Protein AF-A0A7H2Q4W7-F1 (afdb_monomer_lite)

Organism: NCBI:txid1530123

Foldseek 3Di:
DVVLVVVLVCVVVPDPDDPLVNVVSVLVSVVVVVVVVVVVDCPVVVVLVVVLVVLVVVLVVLVVVVVVVPDDPVRNVVSVLVSQQSVLCSVLVDDDSDNLLSVLLVQFPDSVLLSLLCVLQVVQWDQDSVVSAIDGPDDDDQVQLVVLLVVLVVLLVVLLVVLVVLVCCCCPPPVVPDDPVCVVVSCVVSVVVSVVSNVVSVVSSSNSNNRVSSVVSRVGDGNPCPDDPDPPPVPPDDDDDDDDDDDDDDDDDDDPVPPDPPPPDPDDDDDDD

pLDDT: mean 73.51, std 24.67, range [22.62, 97.94]

Secondary structure (DSSP, 8-state):
-HHHHHHHHHHHHH----HHHHHHHHHHHHHHHHHHHHHHSTHHHHHHHHHHHHHHHHHHHHHHHHHT--S-HHHHHHHHHHHHHHHHHHHHT-----HHHHHHHHTBTTHHHHHHHHHHHTTTEEEETTTTEEEESS---HHHHHHHHHHHHHHHHHHHHHHHHHHHHHHHH-GGG--TTTHHHHHHHHHHHHHHHHHHHHHHHHHHTHHHHHHHHHH--B--TTS----------------------------GGGS--------------

Structure (mmCIF, N/CA/C/O backbone):
data_AF-A0A7H2Q4W7-F1
#
_entry.id   AF-A0A7H2Q4W7-F1
#
loop_
_atom_site.group_PDB
_atom_site.id
_atom_site.type_symbol
_atom_site.label_atom_id
_atom_site.label_alt_id
_atom_site.label_comp_id
_atom_site.label_asym_id
_atom_site.label_entity_id
_atom_site.label_seq_id
_atom_site.pdbx_PDB_ins_code
_atom_site.Cartn_x
_atom_site.Cartn_y
_atom_site.Cartn_z
_atom_site.occupancy
_atom_site.B_iso_or_equiv
_atom_site.auth_seq_id
_atom_site.auth_comp_id
_atom_site.auth_asym_id
_atom_site.auth_atom_id
_atom_site.pdbx_PDB_model_num
ATOM 1 N N . MET A 1 1 ? 24.421 -10.408 -3.321 1.00 44.44 1 MET A N 1
ATOM 2 C CA . MET A 1 1 ? 25.197 -9.289 -3.902 1.00 44.44 1 MET A CA 1
ATOM 3 C C . MET A 1 1 ? 26.344 -9.821 -4.753 1.00 44.44 1 MET A C 1
ATOM 5 O O . MET A 1 1 ? 26.413 -9.445 -5.911 1.00 44.44 1 MET A O 1
ATOM 9 N N . GLN A 1 2 ? 27.155 -10.764 -4.252 1.00 44.34 2 GLN A N 1
ATOM 10 C CA . GLN A 1 2 ? 28.177 -11.450 -5.064 1.00 44.34 2 GLN A CA 1
ATOM 11 C C . GLN A 1 2 ? 27.601 -12.240 -6.252 1.00 44.34 2 GLN A C 1
ATOM 13 O O . GLN A 1 2 ? 28.059 -12.058 -7.370 1.00 44.34 2 GLN A O 1
ATOM 18 N N . GLN A 1 3 ? 26.543 -13.032 -6.049 1.00 42.56 3 GLN A N 1
ATOM 19 C CA . GLN A 1 3 ? 25.960 -13.847 -7.131 1.00 42.56 3 GLN A CA 1
ATOM 20 C C . GLN A 1 3 ? 25.372 -13.018 -8.288 1.00 42.56 3 GLN A C 1
ATOM 22 O O . GLN A 1 3 ? 25.496 -13.391 -9.447 1.00 42.56 3 GLN A O 1
ATOM 27 N N . SER A 1 4 ? 24.768 -11.862 -7.994 1.00 40.94 4 SER A N 1
ATOM 28 C CA . SER A 1 4 ? 24.214 -10.966 -9.019 1.00 40.94 4 SER A CA 1
ATOM 29 C C . SER A 1 4 ? 25.296 -10.248 -9.829 1.00 40.94 4 SER A C 1
ATOM 31 O O . SER A 1 4 ? 25.089 -9.986 -11.005 1.00 40.94 4 SER A O 1
ATOM 33 N N . LEU A 1 5 ? 26.445 -9.947 -9.213 1.00 50.19 5 LEU A N 1
ATOM 34 C CA . LEU A 1 5 ? 27.604 -9.370 -9.902 1.00 50.19 5 LEU A CA 1
ATOM 35 C C . LEU A 1 5 ? 28.271 -10.401 -10.819 1.00 50.19 5 LEU A C 1
ATOM 37 O O . LEU A 1 5 ? 28.542 -10.088 -11.971 1.00 50.19 5 LEU A O 1
ATOM 41 N N . GLN A 1 6 ? 28.420 -11.644 -10.350 1.00 54.66 6 GLN A N 1
ATOM 42 C CA . GLN A 1 6 ? 28.996 -12.739 -11.138 1.00 54.66 6 GLN A CA 1
ATOM 43 C C . GLN A 1 6 ? 28.188 -13.044 -12.404 1.00 54.66 6 GLN A C 1
ATOM 45 O O . GLN A 1 6 ? 28.770 -13.283 -13.453 1.00 54.66 6 GLN A O 1
ATOM 50 N N . ILE A 1 7 ? 26.853 -12.988 -12.342 1.00 53.88 7 ILE A N 1
ATOM 51 C CA . ILE A 1 7 ? 25.995 -13.200 -13.520 1.00 53.88 7 ILE A CA 1
ATOM 52 C C . ILE A 1 7 ? 26.189 -12.085 -14.558 1.00 53.88 7 ILE A C 1
ATOM 54 O O . ILE A 1 7 ? 26.242 -12.366 -15.751 1.00 53.88 7 ILE A O 1
ATOM 58 N N . VAL A 1 8 ? 26.335 -10.829 -14.124 1.00 53.38 8 VAL A N 1
ATOM 59 C CA . VAL A 1 8 ? 26.584 -9.691 -15.028 1.00 53.38 8 VAL A CA 1
ATOM 60 C C . VAL A 1 8 ? 27.953 -9.815 -15.693 1.00 53.38 8 VAL A C 1
ATOM 62 O O . VAL A 1 8 ? 28.066 -9.642 -16.902 1.00 53.38 8 VAL A O 1
ATOM 65 N N . GLU A 1 9 ? 28.973 -10.179 -14.921 1.00 58.38 9 GLU A N 1
ATOM 66 C CA . GLU A 1 9 ? 30.342 -10.378 -15.401 1.00 58.38 9 GLU A CA 1
ATOM 67 C C . GLU A 1 9 ? 30.426 -11.521 -16.427 1.00 58.38 9 GLU A C 1
ATOM 69 O O . GLU A 1 9 ? 31.088 -11.402 -17.457 1.00 58.38 9 GLU A O 1
ATOM 74 N N . LEU A 1 10 ? 29.678 -12.604 -16.196 1.00 58.31 10 LEU A N 1
ATOM 75 C CA . LEU A 1 10 ? 29.621 -13.764 -17.084 1.00 58.31 10 LEU A CA 1
ATOM 76 C C . LEU A 1 10 ? 28.881 -13.458 -18.395 1.00 58.31 10 LEU A C 1
ATOM 78 O O . LEU A 1 10 ? 29.270 -13.965 -19.444 1.00 58.31 10 LEU A O 1
ATOM 82 N N . ILE A 1 11 ? 27.857 -12.597 -18.372 1.00 56.81 11 ILE A N 1
ATOM 83 C CA . ILE A 1 11 ? 27.151 -12.160 -19.589 1.00 56.81 11 ILE A CA 1
ATOM 84 C C . ILE A 1 11 ? 28.018 -11.200 -20.415 1.00 56.81 11 ILE A C 1
ATOM 86 O O . ILE A 1 11 ? 28.082 -11.348 -21.631 1.00 56.81 11 ILE A O 1
ATOM 90 N N . ILE A 1 12 ? 28.731 -10.270 -19.771 1.00 56.97 12 ILE A N 1
ATOM 91 C CA . ILE A 1 12 ? 29.639 -9.330 -20.453 1.00 56.97 12 ILE A CA 1
ATOM 92 C C . ILE A 1 12 ? 30.790 -10.081 -21.136 1.00 56.97 12 ILE A C 1
ATOM 94 O O . ILE A 1 12 ? 31.096 -9.808 -22.294 1.00 56.97 12 ILE A O 1
ATOM 98 N N . ASN A 1 13 ? 31.386 -11.063 -20.454 1.00 62.75 13 ASN A N 1
ATOM 99 C CA . ASN A 1 13 ? 32.559 -11.780 -20.959 1.00 62.75 13 ASN A CA 1
ATOM 100 C C . ASN A 1 13 ? 32.235 -12.891 -21.975 1.00 62.75 13 ASN A C 1
ATOM 102 O O . ASN A 1 13 ? 33.136 -13.334 -22.682 1.00 62.75 13 ASN A O 1
ATOM 106 N N . SER A 1 14 ? 30.985 -13.365 -22.056 1.00 55.81 14 SER A N 1
ATOM 107 C CA . SER A 1 14 ? 30.606 -14.491 -22.932 1.00 55.81 14 SER A CA 1
ATOM 108 C C . SER A 1 14 ? 29.971 -14.088 -24.262 1.00 55.81 14 SER A C 1
ATOM 110 O O . SER A 1 14 ? 29.727 -14.952 -25.105 1.00 55.81 14 SER A O 1
ATOM 112 N N . SER A 1 15 ? 29.690 -12.802 -24.486 1.00 51.12 15 SER A N 1
ATOM 113 C CA . SER A 1 15 ? 28.872 -12.384 -25.622 1.00 51.12 15 SER A CA 1
ATOM 114 C C . SER A 1 15 ? 29.640 -11.594 -26.687 1.00 51.12 15 SER A C 1
ATOM 116 O O . SER A 1 15 ? 30.092 -10.484 -26.429 1.00 51.12 15 SER A O 1
ATOM 118 N N . ASN A 1 16 ? 29.653 -12.097 -27.930 1.00 58.50 16 ASN A N 1
ATOM 119 C CA . ASN A 1 16 ? 29.890 -11.307 -29.157 1.00 58.50 16 ASN A CA 1
ATOM 120 C C . ASN A 1 16 ? 28.682 -10.396 -29.474 1.00 58.50 16 ASN A C 1
ATOM 122 O O . ASN A 1 16 ? 28.258 -10.259 -30.623 1.00 58.50 16 ASN A O 1
ATOM 126 N N . LEU A 1 17 ? 28.042 -9.844 -28.443 1.00 56.75 17 LEU A N 1
ATOM 127 C CA . LEU A 1 17 ? 26.894 -8.969 -28.606 1.00 56.75 17 LEU A CA 1
ATOM 128 C C . LEU A 1 17 ? 27.401 -7.591 -29.047 1.00 56.75 17 LEU A C 1
ATOM 130 O O . LEU A 1 17 ? 28.344 -7.074 -28.447 1.00 56.75 17 LEU A O 1
ATOM 134 N N . PRO A 1 18 ? 26.779 -6.968 -30.064 1.00 61.53 18 PRO A N 1
ATOM 135 C CA . PRO A 1 18 ? 27.076 -5.586 -30.408 1.00 61.53 18 PRO A CA 1
ATOM 136 C C . PRO A 1 18 ? 26.990 -4.713 -29.153 1.00 61.53 18 PRO A C 1
ATOM 138 O O . PRO A 1 18 ? 26.083 -4.898 -28.343 1.00 61.53 18 PRO A O 1
ATOM 141 N N . GLU A 1 19 ? 27.892 -3.746 -29.010 1.00 56.41 19 GLU A N 1
ATOM 142 C CA . GLU A 1 19 ? 28.063 -2.897 -27.816 1.00 56.41 19 GLU A CA 1
ATOM 143 C C . GLU A 1 19 ? 26.735 -2.316 -27.280 1.00 56.41 19 GLU A C 1
ATOM 145 O O . GLU A 1 19 ? 26.496 -2.246 -26.073 1.00 56.41 19 GLU A O 1
ATOM 150 N N . LYS A 1 20 ? 25.794 -2.028 -28.190 1.00 48.38 20 LYS A N 1
ATOM 151 C CA . LYS A 1 20 ? 24.429 -1.563 -27.892 1.00 48.38 20 LYS A CA 1
ATOM 152 C C . LYS A 1 20 ? 23.608 -2.539 -27.032 1.00 48.38 20 LYS A C 1
ATOM 154 O O . LYS A 1 20 ? 22.806 -2.099 -26.214 1.00 48.38 20 LYS A O 1
ATOM 159 N N . PHE A 1 21 ? 23.801 -3.848 -27.181 1.00 53.19 21 PHE A N 1
ATOM 160 C CA . PHE A 1 21 ? 23.108 -4.871 -26.392 1.00 53.19 21 PHE A CA 1
ATOM 161 C C . PHE A 1 21 ? 23.731 -5.064 -25.007 1.00 53.19 21 PHE A C 1
ATOM 163 O O . PHE A 1 21 ? 22.994 -5.308 -24.053 1.00 53.19 21 PHE A O 1
ATOM 170 N N . ILE A 1 22 ? 25.046 -4.871 -24.861 1.00 58.38 22 ILE A N 1
ATOM 171 C CA . ILE A 1 22 ? 25.728 -4.906 -23.556 1.00 58.38 22 ILE A CA 1
ATOM 172 C C . ILE A 1 22 ? 25.175 -3.796 -22.650 1.00 58.38 22 ILE A C 1
ATOM 174 O O . ILE A 1 22 ? 24.833 -4.050 -21.495 1.00 58.38 22 ILE A O 1
ATOM 178 N N . ILE A 1 23 ? 24.973 -2.594 -23.200 1.00 56.00 23 ILE A N 1
ATOM 179 C CA . ILE A 1 23 ? 24.371 -1.457 -22.483 1.00 56.00 23 ILE A CA 1
ATOM 180 C C . ILE A 1 23 ? 22.953 -1.795 -21.991 1.00 56.00 23 ILE A C 1
ATOM 182 O O . ILE A 1 23 ? 22.606 -1.487 -20.850 1.00 56.00 23 ILE A O 1
ATOM 186 N N . ILE A 1 24 ? 22.143 -2.474 -22.812 1.00 54.56 24 ILE A N 1
ATOM 187 C CA . ILE A 1 24 ? 20.781 -2.894 -22.442 1.00 54.56 24 ILE A CA 1
ATOM 188 C C . ILE A 1 24 ? 20.813 -3.912 -21.294 1.00 54.56 24 ILE A C 1
ATOM 190 O O . ILE A 1 24 ? 20.062 -3.768 -20.328 1.00 54.56 24 ILE A O 1
ATOM 194 N N . VAL A 1 25 ? 21.695 -4.915 -21.352 1.00 63.78 25 VAL A N 1
ATOM 195 C CA . VAL A 1 25 ? 21.820 -5.918 -20.281 1.00 63.78 25 VAL A CA 1
ATOM 196 C C . VAL A 1 25 ? 22.285 -5.282 -18.970 1.00 63.78 25 VAL A C 1
ATOM 198 O O . VAL A 1 25 ? 21.716 -5.569 -17.915 1.00 63.78 25 VAL A O 1
ATOM 201 N N . VAL A 1 26 ? 23.269 -4.380 -19.019 1.00 65.69 26 VAL A N 1
ATOM 202 C CA . VAL A 1 26 ? 23.756 -3.652 -17.836 1.00 65.69 26 VAL A CA 1
ATOM 203 C C . VAL A 1 26 ? 22.655 -2.768 -17.247 1.00 65.69 26 VAL A C 1
ATOM 205 O O . VAL A 1 26 ? 22.471 -2.758 -16.029 1.00 65.69 26 VAL A O 1
ATOM 208 N N . ALA A 1 27 ? 21.862 -2.094 -18.085 1.00 58.06 27 ALA A N 1
ATOM 209 C CA . ALA A 1 27 ? 20.713 -1.316 -17.634 1.00 58.06 27 ALA A CA 1
ATOM 210 C C . ALA A 1 27 ? 19.666 -2.202 -16.935 1.00 58.06 27 ALA A C 1
ATOM 212 O O . ALA A 1 27 ? 19.213 -1.860 -15.840 1.00 58.06 27 ALA A O 1
ATOM 213 N N . ILE A 1 28 ? 19.329 -3.371 -17.494 1.00 62.53 28 ILE A N 1
ATOM 214 C CA . ILE A 1 28 ? 18.407 -4.338 -16.870 1.00 62.53 28 ILE A CA 1
ATOM 215 C C . ILE A 1 28 ? 18.960 -4.826 -15.522 1.00 62.53 28 ILE A C 1
ATOM 217 O O . ILE A 1 28 ? 18.237 -4.841 -14.524 1.00 62.53 28 ILE A O 1
ATOM 221 N N . ALA A 1 29 ? 20.246 -5.167 -15.446 1.00 66.06 29 ALA A N 1
ATOM 222 C CA . ALA A 1 29 ? 20.876 -5.613 -14.207 1.00 66.06 29 ALA A CA 1
ATOM 223 C C . ALA A 1 29 ? 20.885 -4.517 -13.127 1.00 66.06 29 ALA A C 1
ATOM 225 O O . ALA A 1 29 ? 20.508 -4.768 -11.979 1.00 66.06 29 ALA A O 1
ATOM 226 N N . PHE A 1 30 ? 21.233 -3.281 -13.493 1.00 66.75 30 PHE A N 1
ATOM 227 C CA . PHE A 1 30 ? 21.201 -2.130 -12.589 1.00 66.75 30 PHE A CA 1
ATOM 228 C C . PHE A 1 30 ? 19.778 -1.828 -12.094 1.00 66.75 30 PHE A C 1
ATOM 230 O O . PHE A 1 30 ? 19.573 -1.485 -10.926 1.00 66.75 30 PHE A O 1
ATOM 237 N N . SER A 1 31 ? 18.774 -2.039 -12.946 1.00 56.78 31 SER A N 1
ATOM 238 C CA . SER A 1 31 ? 17.351 -1.920 -12.603 1.00 56.78 31 SER A CA 1
ATOM 239 C C . SER A 1 31 ? 16.939 -2.925 -11.532 1.00 56.78 31 SER A C 1
ATOM 241 O O . SER A 1 31 ? 16.322 -2.564 -10.532 1.00 56.78 31 SER A O 1
ATOM 243 N N . LEU A 1 32 ? 17.333 -4.190 -11.690 1.00 62.72 32 LEU A N 1
ATOM 244 C CA . LEU A 1 32 ? 17.051 -5.238 -10.708 1.00 62.72 32 LEU A CA 1
ATOM 245 C C . LEU A 1 32 ? 17.745 -4.961 -9.365 1.00 62.72 32 LEU A C 1
ATOM 247 O O . LEU A 1 32 ? 17.152 -5.176 -8.304 1.00 62.72 32 LEU A O 1
ATOM 251 N N . ILE A 1 33 ? 18.969 -4.426 -9.396 1.00 65.88 33 ILE A N 1
ATOM 252 C CA . ILE A 1 33 ? 19.732 -4.057 -8.195 1.00 65.88 33 ILE A CA 1
ATOM 253 C C . ILE A 1 33 ? 19.078 -2.879 -7.468 1.00 65.88 33 ILE A C 1
ATOM 255 O O . ILE A 1 33 ? 18.852 -2.963 -6.261 1.00 65.88 33 ILE A O 1
ATOM 259 N N . THR A 1 34 ? 18.728 -1.806 -8.178 1.00 57.28 34 THR A N 1
ATOM 260 C CA . THR A 1 34 ? 18.070 -0.627 -7.590 1.00 57.28 34 THR A CA 1
ATOM 261 C C . THR A 1 34 ? 16.678 -0.957 -7.053 1.00 57.28 34 THR A C 1
ATOM 263 O O . THR A 1 34 ? 16.362 -0.566 -5.932 1.00 57.28 34 THR A O 1
ATOM 266 N N . LEU A 1 35 ? 15.882 -1.771 -7.756 1.00 57.22 35 LEU A N 1
ATOM 267 C CA . LEU A 1 35 ? 14.613 -2.312 -7.246 1.00 57.22 35 LEU A CA 1
ATOM 268 C C . LEU A 1 35 ? 14.810 -3.139 -5.970 1.00 57.22 35 LEU A C 1
ATOM 270 O O . LEU A 1 35 ? 14.047 -2.990 -5.013 1.00 57.22 35 LEU A O 1
ATOM 274 N N . SER A 1 36 ? 15.839 -3.992 -5.919 1.00 61.94 36 SER A N 1
ATOM 275 C CA . SER A 1 36 ? 16.176 -4.735 -4.702 1.00 61.94 36 SER A CA 1
ATOM 276 C C . SER A 1 36 ? 16.657 -3.817 -3.578 1.00 61.94 36 SER A C 1
ATOM 278 O O . SER A 1 36 ? 16.407 -4.131 -2.417 1.00 61.94 36 SER A O 1
ATOM 280 N N . TYR A 1 37 ? 17.354 -2.727 -3.893 1.00 56.28 37 TYR A N 1
ATOM 281 C CA . TYR A 1 37 ? 17.864 -1.774 -2.914 1.00 56.28 37 TYR A CA 1
ATOM 282 C C . TYR A 1 37 ? 16.737 -0.922 -2.334 1.00 56.28 37 TYR A C 1
ATOM 284 O O . TYR A 1 37 ? 16.638 -0.827 -1.121 1.00 56.28 37 TYR A O 1
ATOM 292 N N . ILE A 1 38 ? 15.817 -0.416 -3.160 1.00 56.56 38 ILE A N 1
ATOM 293 C CA . ILE A 1 38 ? 14.615 0.312 -2.716 1.00 56.56 38 ILE A CA 1
ATOM 294 C C . ILE A 1 38 ? 13.708 -0.587 -1.866 1.00 56.56 38 ILE A C 1
ATOM 296 O O . ILE A 1 38 ? 13.127 -0.125 -0.892 1.00 56.56 38 ILE A O 1
ATOM 300 N N . LYS A 1 39 ? 13.600 -1.884 -2.190 1.00 54.12 39 LYS A N 1
ATOM 301 C CA . LYS A 1 39 ? 12.873 -2.849 -1.346 1.00 54.12 39 LYS A CA 1
ATOM 302 C C . LYS A 1 39 ? 13.541 -3.095 0.013 1.00 54.12 39 LYS A C 1
ATOM 304 O O . LYS A 1 39 ? 12.846 -3.488 0.943 1.00 54.12 39 LYS A O 1
ATOM 309 N N . LYS A 1 40 ? 14.863 -2.920 0.115 1.00 53.44 40 LYS A N 1
ATOM 310 C CA . LYS A 1 40 ? 15.653 -3.153 1.339 1.00 53.44 40 LYS A CA 1
ATOM 311 C C . LYS A 1 40 ? 15.840 -1.899 2.185 1.00 53.44 40 LYS A C 1
ATOM 313 O O . LYS A 1 40 ? 15.900 -1.995 3.402 1.00 53.44 40 LYS A O 1
ATOM 318 N N . GLN A 1 41 ? 15.980 -0.749 1.541 1.00 49.62 41 GLN A N 1
ATOM 319 C CA . GLN A 1 41 ? 16.146 0.532 2.193 1.00 49.62 41 GLN A CA 1
ATOM 320 C C . GLN A 1 41 ? 14.785 1.030 2.645 1.00 49.62 41 GLN A C 1
ATOM 322 O O . GLN A 1 41 ? 13.876 1.303 1.864 1.00 49.62 41 GLN A O 1
ATOM 327 N N . GLU A 1 42 ? 14.712 1.199 3.946 1.00 49.31 42 GLU A N 1
ATOM 328 C CA . GLU A 1 42 ? 13.691 1.844 4.744 1.00 49.31 42 GLU A CA 1
ATOM 329 C C . GLU A 1 42 ? 13.371 3.308 4.351 1.00 49.31 42 GLU A C 1
ATOM 331 O O . GLU A 1 42 ? 12.791 4.055 5.123 1.00 49.31 42 GLU A O 1
ATOM 336 N N . PHE A 1 43 ? 13.654 3.752 3.124 1.00 45.41 43 PHE A N 1
ATOM 337 C CA . PHE A 1 43 ? 13.444 5.135 2.675 1.00 45.41 43 PHE A CA 1
ATOM 338 C C . PHE A 1 43 ? 11.994 5.627 2.872 1.00 45.41 43 PHE A C 1
ATOM 340 O O . PHE A 1 43 ? 11.740 6.801 3.130 1.00 45.41 43 PHE A O 1
ATOM 347 N N . PHE A 1 44 ? 11.016 4.717 2.799 1.00 50.53 44 PHE A N 1
ATOM 348 C CA . PHE A 1 44 ? 9.611 5.019 3.088 1.00 50.53 44 PHE A CA 1
ATOM 349 C C . PHE A 1 44 ? 9.223 4.853 4.567 1.00 50.53 44 PHE A C 1
ATOM 351 O O . PHE A 1 44 ? 8.156 5.334 4.963 1.00 50.53 44 PHE A O 1
ATOM 358 N N . THR A 1 45 ? 10.034 4.186 5.398 1.00 53.72 45 THR A N 1
ATOM 359 C CA . THR A 1 45 ? 9.777 4.111 6.845 1.00 53.72 45 THR A CA 1
ATOM 360 C C . THR A 1 45 ? 9.983 5.474 7.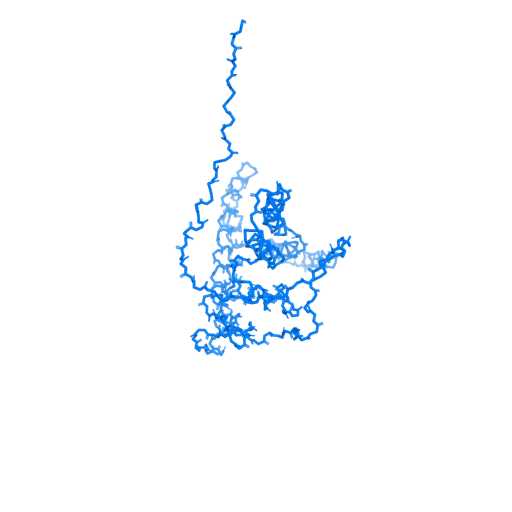492 1.00 53.72 45 THR A C 1
ATOM 362 O O . THR A 1 45 ? 9.179 5.823 8.353 1.00 53.72 45 THR A O 1
ATOM 365 N N . ASP A 1 46 ? 10.912 6.295 6.995 1.00 55.94 46 ASP A N 1
ATOM 366 C CA . ASP A 1 46 ? 11.134 7.670 7.463 1.00 55.94 46 ASP A CA 1
ATOM 367 C C . ASP A 1 46 ? 9.921 8.584 7.244 1.00 55.94 46 ASP A C 1
ATOM 369 O O . ASP A 1 46 ? 9.499 9.312 8.143 1.00 55.94 46 ASP A O 1
ATOM 373 N N . ALA A 1 47 ? 9.261 8.502 6.087 1.00 59.38 47 ALA A N 1
ATOM 374 C CA . ALA A 1 47 ? 8.029 9.260 5.857 1.00 59.38 47 ALA A CA 1
ATOM 375 C C . ALA A 1 47 ? 6.900 8.828 6.815 1.00 59.38 47 ALA A C 1
ATOM 377 O O . ALA A 1 47 ? 6.115 9.650 7.296 1.00 59.38 47 ALA A O 1
ATOM 378 N N . LEU A 1 48 ? 6.826 7.533 7.133 1.00 65.62 48 LEU A N 1
ATOM 379 C CA . LEU A 1 48 ? 5.847 7.009 8.082 1.00 65.62 48 LEU A CA 1
ATOM 380 C C . LEU A 1 48 ? 6.230 7.292 9.545 1.00 65.62 48 LEU A C 1
ATOM 382 O O . LEU A 1 48 ? 5.337 7.426 10.381 1.00 65.62 48 LEU A O 1
ATOM 386 N N . SER A 1 49 ? 7.521 7.407 9.862 1.00 72.94 49 SER A N 1
ATOM 387 C CA . SER A 1 49 ? 8.012 7.753 11.198 1.00 72.94 49 SER A CA 1
ATOM 388 C C . SER A 1 49 ? 7.662 9.202 11.542 1.00 72.94 49 SER A C 1
ATOM 390 O O . SER A 1 49 ? 7.259 9.490 12.672 1.00 72.94 49 SER A O 1
ATOM 392 N N . LEU A 1 50 ? 7.679 10.103 10.551 1.00 79.62 50 LEU A N 1
ATOM 393 C CA . LEU A 1 50 ? 7.196 11.478 10.691 1.00 79.62 50 LEU A CA 1
ATOM 394 C C . LEU A 1 50 ? 5.706 11.541 11.046 1.00 79.62 50 LEU A C 1
ATOM 396 O O . LEU A 1 50 ? 5.327 12.317 11.926 1.00 79.62 50 LEU A O 1
ATOM 400 N N . TYR A 1 51 ? 4.867 10.707 10.421 1.00 80.94 51 TYR A N 1
ATOM 401 C CA . TYR A 1 51 ? 3.445 10.612 10.767 1.00 80.94 51 TYR A CA 1
ATOM 402 C C . TYR A 1 51 ? 3.250 10.167 12.223 1.00 80.94 51 TYR A C 1
ATOM 404 O O . TYR A 1 51 ? 2.564 10.842 12.992 1.00 80.94 51 TYR A O 1
ATOM 412 N N . THR A 1 52 ? 3.914 9.086 12.639 1.00 83.94 52 THR A N 1
ATOM 413 C CA . THR A 1 52 ? 3.852 8.597 14.025 1.00 83.94 52 THR A CA 1
ATOM 414 C C . THR A 1 52 ? 4.340 9.661 15.012 1.00 83.94 52 THR A C 1
ATOM 416 O O . THR A 1 52 ? 3.680 9.929 16.015 1.00 83.94 52 THR A O 1
ATOM 419 N N . LYS A 1 53 ? 5.441 10.358 14.704 1.00 88.12 53 LYS A N 1
ATOM 420 C CA . LYS A 1 53 ? 5.970 11.463 15.519 1.00 88.12 53 LYS A CA 1
ATOM 421 C C . LYS A 1 53 ? 4.978 12.621 15.638 1.00 88.12 53 LYS A C 1
ATOM 423 O O . LYS A 1 53 ? 4.823 13.188 16.719 1.00 88.12 53 LYS A O 1
ATOM 428 N N . TYR A 1 54 ? 4.299 12.975 14.549 1.00 88.88 54 TYR A N 1
ATOM 429 C CA . TYR A 1 54 ? 3.261 14.004 14.544 1.00 88.88 54 TYR A CA 1
ATOM 430 C C . TYR A 1 54 ? 2.077 13.630 15.447 1.00 88.88 54 TYR A C 1
ATOM 432 O O . TYR A 1 54 ? 1.654 14.449 16.267 1.00 88.88 54 TYR A O 1
ATOM 440 N N . ILE A 1 55 ? 1.580 12.395 15.358 1.00 89.19 55 ILE A N 1
ATOM 441 C CA . ILE A 1 55 ? 0.480 11.921 16.206 1.00 89.19 55 ILE A CA 1
ATOM 442 C C . ILE A 1 55 ? 0.907 11.842 17.678 1.00 89.19 55 ILE A C 1
ATOM 444 O O . ILE A 1 55 ? 0.193 12.344 18.545 1.00 89.19 55 ILE A O 1
ATOM 448 N N . ASN A 1 56 ? 2.108 11.339 17.973 1.00 91.62 56 ASN A N 1
ATOM 449 C CA . ASN A 1 56 ? 2.630 11.269 19.342 1.00 91.62 56 ASN A CA 1
ATOM 450 C C . ASN A 1 56 ? 2.762 12.652 19.991 1.00 91.62 56 ASN A C 1
ATOM 452 O O . ASN A 1 56 ? 2.463 12.816 21.173 1.00 91.62 56 ASN A O 1
ATOM 456 N N . ARG A 1 57 ? 3.126 13.687 19.222 1.00 93.31 57 ARG A N 1
ATOM 457 C CA . ARG A 1 57 ? 3.095 15.074 19.713 1.00 93.31 57 ARG A CA 1
ATOM 458 C C . ARG A 1 57 ? 1.686 15.508 20.116 1.00 93.31 57 ARG A C 1
ATOM 460 O O . ARG A 1 57 ? 1.542 16.162 21.145 1.00 93.31 57 ARG A O 1
ATOM 467 N N . LYS A 1 58 ? 0.650 15.148 19.347 1.00 93.44 58 LYS A N 1
ATOM 468 C CA . LYS A 1 58 ? -0.748 15.432 19.720 1.00 93.44 58 LYS A CA 1
ATOM 469 C C . LYS A 1 58 ? -1.151 14.697 20.993 1.00 93.44 58 LYS A C 1
ATOM 471 O O . LYS A 1 58 ? -1.715 15.325 21.882 1.00 93.44 58 LYS A O 1
ATOM 476 N N . ILE A 1 59 ? -0.821 13.410 21.104 1.00 93.94 59 ILE A N 1
ATOM 477 C CA . ILE A 1 59 ? -1.094 12.608 22.306 1.00 93.94 59 ILE A CA 1
ATOM 478 C C . ILE A 1 59 ? -0.454 13.260 23.534 1.00 93.94 59 ILE A C 1
ATOM 480 O O . ILE A 1 59 ? -1.133 13.481 24.533 1.00 93.94 59 ILE A O 1
ATOM 484 N N . ASN A 1 60 ? 0.823 13.639 23.444 1.00 94.88 60 ASN A N 1
ATOM 485 C CA . ASN A 1 60 ? 1.541 14.257 24.558 1.00 94.88 60 ASN A CA 1
ATOM 486 C C . ASN A 1 60 ? 0.942 15.608 24.967 1.00 94.88 60 ASN A C 1
ATOM 488 O O . ASN A 1 60 ? 0.824 15.869 26.159 1.00 94.88 60 ASN A O 1
ATOM 492 N N . ARG A 1 61 ? 0.491 16.428 24.006 1.00 93.75 61 ARG A N 1
ATOM 493 C CA . ARG A 1 61 ? -0.230 17.682 24.298 1.00 93.75 61 ARG A CA 1
ATOM 494 C C . ARG A 1 61 ? -1.533 17.436 25.058 1.00 93.75 61 ARG A C 1
ATOM 496 O O . ARG A 1 61 ? -1.830 18.152 26.010 1.00 93.75 61 ARG A O 1
ATOM 503 N N . ILE A 1 62 ? -2.300 16.419 24.662 1.00 93.44 62 ILE A N 1
ATOM 504 C CA . ILE A 1 62 ? -3.544 16.065 25.358 1.00 93.44 62 ILE A CA 1
ATOM 505 C C . ILE A 1 62 ? -3.230 15.562 26.771 1.00 93.44 62 ILE A C 1
ATOM 507 O O . ILE A 1 62 ? -3.854 16.017 27.725 1.00 93.44 62 ILE A O 1
ATOM 511 N N . LYS A 1 63 ? -2.224 14.692 26.930 1.00 94.06 63 LYS A N 1
ATOM 512 C CA . LYS A 1 63 ? -1.783 14.203 28.246 1.00 94.06 63 LYS A CA 1
ATOM 513 C C . LYS A 1 63 ? -1.352 15.344 29.170 1.00 94.06 63 LYS A C 1
ATOM 515 O O . LYS A 1 63 ? -1.783 15.371 30.317 1.00 94.06 63 LYS A O 1
ATOM 520 N N . SER A 1 64 ? -0.574 16.311 28.676 1.00 92.38 64 SER A N 1
ATOM 521 C CA . SER A 1 64 ? -0.187 17.483 29.472 1.00 92.38 64 SER A CA 1
ATOM 522 C C . SER A 1 64 ? -1.381 18.358 29.852 1.00 92.38 64 SER A C 1
ATOM 524 O O . SER A 1 64 ? -1.409 18.905 30.947 1.00 92.38 64 SER A O 1
ATOM 526 N N . TYR A 1 65 ? -2.383 18.469 28.974 1.00 90.06 65 TYR A N 1
ATOM 527 C CA . TYR A 1 65 ? -3.592 19.241 29.258 1.00 90.06 65 TYR A CA 1
ATOM 528 C C . TYR A 1 65 ? -4.470 18.566 30.322 1.00 90.06 65 TYR A C 1
ATOM 530 O O . TYR A 1 65 ? -4.966 19.245 31.214 1.00 90.06 65 TYR A O 1
ATOM 538 N N . ILE A 1 66 ? -4.588 17.232 30.289 1.00 90.38 66 ILE A N 1
ATOM 539 C CA . ILE A 1 66 ? -5.233 16.448 31.356 1.00 90.38 66 ILE A CA 1
ATOM 540 C C . ILE A 1 66 ? -4.483 16.626 32.683 1.00 90.38 66 ILE A C 1
ATOM 542 O O . ILE A 1 66 ? -5.104 16.894 33.708 1.00 90.38 66 ILE A O 1
ATOM 546 N N . ALA A 1 67 ? -3.150 16.524 32.661 1.00 91.25 67 ALA A N 1
ATOM 547 C CA . ALA A 1 67 ? -2.312 16.640 33.855 1.00 91.25 67 ALA A CA 1
ATOM 548 C C . ALA A 1 67 ? -2.374 18.027 34.522 1.00 91.25 67 ALA A C 1
ATOM 550 O O . ALA A 1 67 ? -2.104 18.137 35.713 1.00 91.25 67 ALA A O 1
ATOM 551 N N . ALA A 1 68 ? -2.761 19.075 33.786 1.00 90.81 68 ALA A N 1
ATOM 552 C CA . ALA A 1 68 ? -2.942 20.419 34.334 1.00 90.81 68 ALA A CA 1
ATOM 553 C C . ALA A 1 68 ? -4.142 20.543 35.298 1.00 90.81 68 ALA A C 1
ATOM 555 O O . ALA A 1 68 ? -4.283 21.573 35.947 1.00 90.81 68 ALA A O 1
ATOM 556 N N . GLY A 1 69 ? -5.017 19.532 35.390 1.00 85.00 69 GLY A N 1
ATOM 557 C CA . GLY A 1 69 ? -6.041 19.421 36.439 1.00 85.00 69 GLY A CA 1
ATOM 558 C C . GLY A 1 69 ? -7.264 20.340 36.310 1.00 85.00 69 GLY A C 1
ATOM 559 O O . GLY A 1 69 ? -8.213 20.192 37.069 1.00 85.00 69 GLY A O 1
ATOM 560 N N . ASN A 1 70 ? -7.303 21.242 35.326 1.00 87.12 70 ASN A N 1
ATOM 561 C CA . ASN A 1 70 ? -8.383 22.228 35.147 1.00 87.12 70 ASN A CA 1
ATOM 562 C C . ASN A 1 70 ? -9.610 21.687 34.380 1.00 87.12 70 ASN A C 1
ATOM 564 O O . ASN A 1 70 ? -10.282 22.437 33.671 1.00 87.12 70 ASN A O 1
ATOM 568 N N . LEU A 1 71 ? -9.870 20.380 34.445 1.00 89.25 71 LEU A N 1
ATOM 569 C CA . LEU A 1 71 ? -10.853 19.692 33.605 1.00 89.25 71 LEU A CA 1
ATOM 570 C C . LEU A 1 71 ? -11.848 18.904 34.454 1.00 89.25 71 LEU A C 1
ATOM 572 O O . LEU A 1 71 ? -11.479 18.233 35.412 1.00 89.25 71 LEU A O 1
ATOM 576 N N . SER A 1 72 ? -13.114 18.935 34.049 1.00 90.81 72 SER A N 1
ATOM 577 C CA . SER A 1 72 ? -14.147 18.052 34.598 1.00 90.81 72 SER A CA 1
ATOM 578 C C . SER A 1 72 ? -13.879 16.583 34.247 1.00 90.81 72 SER A C 1
ATOM 580 O O . SER A 1 72 ? -13.260 16.274 33.224 1.00 90.81 72 SER A O 1
ATOM 582 N N . ALA A 1 73 ? -14.421 15.661 35.048 1.00 90.50 73 ALA A N 1
ATOM 583 C CA . ALA A 1 73 ? -14.322 14.220 34.796 1.00 90.50 73 ALA A CA 1
ATOM 584 C C . ALA A 1 73 ? -14.824 13.827 33.391 1.00 90.50 73 ALA A C 1
ATOM 586 O O . ALA A 1 73 ? -14.226 12.994 32.710 1.00 90.50 73 ALA A O 1
ATOM 587 N N . GLU A 1 74 ? -15.884 14.481 32.912 1.00 91.25 74 GLU A N 1
ATOM 588 C CA . GLU A 1 74 ? -16.443 14.250 31.580 1.00 91.25 74 GLU A CA 1
ATOM 589 C C . GLU A 1 74 ? -15.481 14.685 30.458 1.00 91.25 74 GLU A C 1
ATOM 591 O O . GLU A 1 74 ? -15.299 13.978 29.464 1.00 91.25 74 GLU A O 1
ATOM 596 N N . GLN A 1 75 ? -14.809 15.829 30.626 1.00 90.75 75 GLN A N 1
ATOM 597 C CA . GLN A 1 75 ? -13.786 16.293 29.686 1.00 90.75 75 GLN A CA 1
ATOM 598 C C . GLN A 1 75 ? -12.576 15.357 29.669 1.00 90.75 75 GLN A C 1
ATOM 600 O O . GLN A 1 75 ? -12.087 15.024 28.589 1.00 90.75 75 GLN A O 1
ATOM 605 N N . VAL A 1 76 ? -12.123 14.891 30.836 1.00 91.06 76 VAL A N 1
ATOM 606 C CA . VAL A 1 76 ? -11.029 13.916 30.937 1.00 91.06 76 VAL A CA 1
ATOM 607 C C . VAL A 1 76 ? -11.389 12.630 30.194 1.00 91.06 76 VAL A C 1
ATOM 609 O O . VAL A 1 76 ? -10.602 12.177 29.363 1.00 91.06 76 VAL A O 1
ATOM 612 N N . LYS A 1 77 ? -12.601 12.097 30.393 1.00 93.44 77 LYS A N 1
ATOM 613 C CA . LYS A 1 77 ? -13.085 10.892 29.702 1.00 93.44 77 LYS A CA 1
ATOM 614 C C . LYS A 1 77 ? -13.078 11.056 28.178 1.00 93.44 77 LYS A C 1
ATOM 616 O O . LYS A 1 77 ? -12.586 10.183 27.463 1.00 93.44 77 LYS A O 1
ATOM 621 N N . ARG A 1 78 ? -13.551 12.196 27.659 1.00 91.56 78 ARG A N 1
ATOM 622 C CA . ARG A 1 78 ? -13.494 12.500 26.214 1.00 91.56 78 ARG A CA 1
ATOM 623 C C . ARG A 1 78 ? -12.064 12.562 25.680 1.00 91.56 78 ARG A C 1
ATOM 625 O O . ARG A 1 78 ? -11.782 12.048 24.597 1.00 91.56 78 ARG A O 1
ATOM 632 N N . LEU A 1 79 ? -11.153 13.193 26.417 1.00 93.69 79 LEU A N 1
ATOM 633 C CA . LEU A 1 79 ? -9.754 13.317 26.006 1.00 93.69 79 LEU A CA 1
ATOM 634 C C . LEU A 1 79 ? -9.014 11.975 26.063 1.00 93.69 79 LEU A C 1
ATOM 636 O O . LEU A 1 79 ? -8.207 11.697 25.177 1.00 93.69 79 LEU A O 1
ATOM 640 N N . GLN A 1 80 ? -9.320 11.120 27.040 1.00 93.50 80 GLN A N 1
ATOM 641 C CA . GLN A 1 80 ? -8.811 9.748 27.107 1.00 93.50 80 GLN A CA 1
ATOM 642 C C . GLN A 1 80 ? -9.275 8.919 25.906 1.00 93.50 80 GLN A C 1
ATOM 644 O O . GLN A 1 80 ? -8.444 8.309 25.235 1.00 93.50 80 GLN A O 1
ATOM 649 N N . HIS A 1 81 ? -10.562 8.988 25.557 1.00 93.56 81 HIS A N 1
ATOM 650 C CA . HIS A 1 81 ? -11.088 8.354 24.346 1.00 93.56 81 HIS A CA 1
ATOM 651 C C . HIS A 1 81 ? -10.359 8.843 23.078 1.00 93.56 81 HIS A C 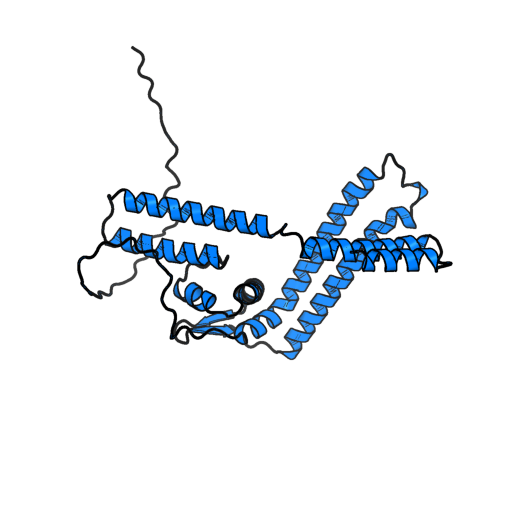1
ATOM 653 O O . HIS A 1 81 ? -9.970 8.054 22.216 1.00 93.56 81 HIS A O 1
ATOM 659 N N . ARG A 1 82 ? -10.071 10.149 22.981 1.00 93.69 82 ARG A N 1
ATOM 660 C CA . ARG A 1 82 ? -9.285 10.706 21.869 1.00 93.69 82 ARG A CA 1
ATOM 661 C C . ARG A 1 82 ? -7.841 10.196 21.844 1.00 93.69 82 ARG A C 1
ATOM 663 O O . ARG A 1 82 ? -7.315 9.957 20.758 1.00 93.69 82 ARG A O 1
ATOM 670 N N . ILE A 1 83 ? -7.193 10.050 23.001 1.00 94.62 83 ILE A N 1
ATOM 671 C CA . ILE A 1 83 ? -5.847 9.464 23.101 1.00 94.62 83 ILE A CA 1
ATOM 672 C C . ILE A 1 83 ? -5.857 8.024 22.584 1.00 94.62 83 ILE A C 1
ATOM 674 O O . ILE A 1 83 ? -4.947 7.652 21.844 1.00 94.62 83 ILE A O 1
ATOM 678 N N . GLU A 1 84 ? -6.872 7.236 22.931 1.00 95.25 84 GLU A N 1
ATOM 679 C CA . GLU A 1 84 ? -7.004 5.845 22.489 1.00 95.25 84 GLU A CA 1
ATOM 680 C C . GLU A 1 84 ? -7.085 5.751 20.958 1.00 95.25 84 GLU A C 1
ATOM 682 O O . GLU A 1 84 ? -6.288 5.045 20.336 1.00 95.25 84 GLU A O 1
ATOM 687 N N . ILE A 1 85 ? -7.948 6.566 20.337 1.00 95.25 85 ILE A N 1
ATOM 688 C CA . ILE A 1 85 ? -8.040 6.686 18.873 1.00 95.25 85 ILE A CA 1
ATOM 689 C C . ILE A 1 85 ? -6.680 7.057 18.277 1.00 95.25 85 ILE A C 1
ATOM 691 O O . ILE A 1 85 ? -6.193 6.368 17.385 1.00 95.25 85 ILE A O 1
ATOM 695 N N . LEU A 1 86 ? -6.037 8.125 18.762 1.00 93.88 86 LEU A N 1
ATOM 696 C CA . LEU A 1 86 ? -4.755 8.592 18.219 1.00 93.88 86 LEU A CA 1
ATOM 697 C C . LEU A 1 86 ? -3.649 7.538 18.356 1.00 93.88 86 LEU A C 1
ATOM 699 O O . LEU A 1 86 ? -2.809 7.408 17.468 1.00 93.88 86 LEU A O 1
ATOM 703 N N . THR A 1 87 ? -3.655 6.772 19.445 1.00 93.69 87 THR A N 1
ATOM 704 C CA . THR A 1 87 ? -2.688 5.695 19.681 1.00 93.69 87 THR A CA 1
ATOM 705 C C . THR A 1 87 ? -2.840 4.604 18.624 1.00 93.69 87 THR A C 1
ATOM 707 O O . THR A 1 87 ? -1.861 4.227 17.978 1.00 93.69 87 THR A O 1
ATOM 710 N N . LEU A 1 88 ? -4.074 4.162 18.368 1.00 93.50 88 LEU A N 1
ATOM 711 C CA . LEU A 1 88 ? -4.355 3.182 17.321 1.00 93.50 88 LEU A CA 1
ATOM 712 C C . LEU A 1 88 ? -4.107 3.744 15.915 1.00 93.50 88 LEU A C 1
ATOM 714 O O . LEU A 1 88 ? -3.554 3.040 15.076 1.00 93.50 88 LEU A O 1
ATOM 718 N N . GLN A 1 89 ? -4.414 5.016 15.647 1.00 93.31 89 GLN A N 1
ATOM 719 C CA . GLN A 1 89 ? -4.056 5.664 14.379 1.00 93.31 89 GLN A CA 1
ATOM 720 C C . GLN A 1 89 ? -2.539 5.646 14.141 1.00 93.31 89 GLN A C 1
ATOM 722 O O . GLN A 1 89 ? -2.096 5.354 13.030 1.00 93.31 89 GLN A O 1
ATOM 727 N N . ALA A 1 90 ? -1.734 5.927 15.170 1.00 89.56 90 ALA A N 1
ATOM 728 C CA . ALA A 1 90 ? -0.275 5.922 15.083 1.00 89.56 90 ALA A CA 1
ATOM 729 C C . ALA A 1 90 ? 0.294 4.515 14.852 1.00 89.56 90 ALA A C 1
ATOM 731 O O . ALA A 1 90 ? 1.179 4.351 14.007 1.00 89.56 90 ALA A O 1
ATOM 732 N N . LEU A 1 91 ? -0.232 3.518 15.572 1.00 89.69 91 LEU A N 1
ATOM 733 C CA . LEU A 1 91 ? 0.144 2.107 15.457 1.00 89.69 91 LEU A CA 1
ATOM 734 C C . LEU A 1 91 ? -0.210 1.558 14.070 1.00 89.69 91 LEU A C 1
ATOM 736 O O . LEU A 1 91 ? 0.634 1.025 13.348 1.00 89.69 91 LEU A O 1
ATOM 740 N N . LEU A 1 92 ? -1.470 1.736 13.679 1.00 90.31 92 LEU A N 1
ATOM 741 C CA . LEU A 1 92 ? -2.017 1.199 12.444 1.00 90.31 92 LEU A CA 1
ATOM 742 C C . LEU A 1 92 ? -1.616 2.034 11.233 1.00 90.31 92 LEU A C 1
ATOM 744 O O . LEU A 1 92 ? -1.647 1.517 10.125 1.00 90.31 92 LEU A O 1
ATOM 748 N N . LYS A 1 93 ? -1.193 3.291 11.399 1.00 89.50 93 LYS A N 1
ATOM 749 C CA . LYS A 1 93 ? -0.951 4.248 10.304 1.00 89.50 93 LYS A CA 1
ATOM 750 C C . LYS A 1 93 ? -2.201 4.438 9.433 1.00 89.50 93 LYS A C 1
ATOM 752 O O . LYS A 1 93 ? -2.122 4.471 8.204 1.00 89.50 93 LYS A O 1
ATOM 757 N N . LEU A 1 94 ? -3.360 4.530 10.085 1.00 90.19 94 LEU A N 1
ATOM 758 C CA . LEU A 1 94 ? -4.668 4.763 9.474 1.00 90.19 94 L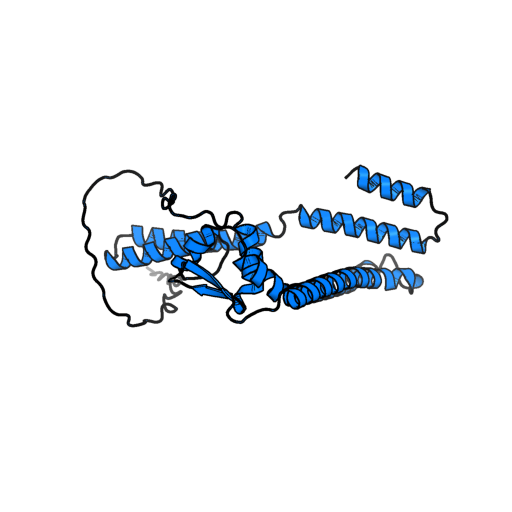EU A CA 1
ATOM 759 C C . LEU A 1 94 ? -5.267 6.051 10.033 1.00 90.19 94 LEU A C 1
ATOM 761 O O . LEU A 1 94 ? -5.311 6.240 11.241 1.00 90.19 94 LEU A O 1
ATOM 765 N N . ASN A 1 95 ? -5.774 6.915 9.158 1.00 88.94 95 ASN A N 1
ATOM 766 C CA . ASN A 1 95 ? -6.483 8.128 9.559 1.00 88.94 95 ASN A CA 1
ATOM 767 C C . ASN A 1 95 ? -7.996 7.857 9.630 1.00 88.94 95 ASN A C 1
ATOM 769 O O . ASN A 1 95 ? -8.741 8.292 8.755 1.00 88.94 95 ASN A O 1
ATOM 773 N N . ASN A 1 96 ? -8.433 7.073 10.620 1.00 89.69 96 ASN A N 1
ATOM 774 C CA . ASN A 1 96 ? -9.850 6.820 10.911 1.00 89.69 96 ASN A CA 1
ATOM 775 C C . ASN A 1 96 ? -10.148 7.222 12.364 1.00 89.69 96 ASN A C 1
ATOM 777 O O . ASN A 1 96 ? -9.324 6.970 13.234 1.00 89.69 96 ASN A O 1
ATOM 781 N N . ASN A 1 97 ? -11.272 7.889 12.626 1.00 91.25 97 ASN A N 1
ATOM 782 C CA . ASN A 1 97 ? -11.657 8.318 13.974 1.00 91.25 97 ASN A CA 1
ATOM 783 C C . ASN A 1 97 ? -12.564 7.311 14.698 1.00 91.25 97 ASN A C 1
ATOM 785 O O . ASN A 1 97 ? -12.786 7.477 15.892 1.00 91.25 97 ASN A O 1
ATOM 789 N N . ASP A 1 98 ? -13.080 6.303 14.001 1.00 92.94 98 ASP A N 1
ATOM 790 C CA . ASP A 1 98 ? -13.896 5.248 14.591 1.00 92.94 98 ASP A CA 1
ATOM 791 C C . ASP A 1 98 ? -13.013 4.287 15.402 1.00 92.94 98 ASP A C 1
ATOM 793 O O . ASP A 1 98 ? -12.165 3.569 14.859 1.00 92.94 98 ASP A O 1
ATOM 797 N N . LEU A 1 99 ? -13.199 4.308 16.723 1.00 91.81 99 LEU A N 1
ATOM 798 C CA . LEU A 1 99 ? -12.446 3.482 17.657 1.00 91.81 99 LEU A CA 1
ATOM 799 C C . LEU A 1 99 ? -12.726 1.988 17.463 1.00 91.81 99 LEU A C 1
ATOM 801 O O . LEU A 1 99 ? -11.799 1.182 17.550 1.00 91.81 99 LEU A O 1
ATOM 805 N N . ASP A 1 100 ? -13.973 1.622 17.185 1.00 92.44 100 ASP A N 1
ATOM 806 C CA . ASP A 1 100 ? -14.385 0.232 17.032 1.00 92.44 100 ASP A CA 1
ATOM 807 C C . ASP A 1 100 ? -13.790 -0.363 15.764 1.00 92.44 100 ASP A C 1
ATOM 809 O O . ASP A 1 100 ? -13.245 -1.469 15.800 1.00 92.44 100 ASP A O 1
ATOM 813 N N . PHE A 1 101 ? -13.799 0.401 14.671 1.00 94.81 101 PHE A N 1
ATOM 814 C CA . PHE A 1 101 ? -13.086 0.030 13.457 1.00 94.81 101 PHE A CA 1
ATOM 815 C C . PHE A 1 101 ? -11.590 -0.156 13.716 1.00 94.81 101 PHE A C 1
ATOM 817 O O . PHE A 1 101 ? -11.014 -1.155 13.290 1.00 94.81 101 PHE A O 1
ATOM 824 N N . LEU A 1 102 ? -10.935 0.786 14.402 1.00 94.69 102 LEU A N 1
ATOM 825 C CA . LEU A 1 102 ? -9.496 0.701 14.662 1.00 94.69 102 LEU A CA 1
ATOM 826 C C . LEU A 1 102 ? -9.147 -0.517 15.528 1.00 94.69 102 LEU A C 1
ATOM 828 O O . LEU A 1 102 ? -8.194 -1.231 15.215 1.00 94.69 102 LEU A O 1
ATOM 832 N N . LYS A 1 103 ? -9.929 -0.792 16.577 1.00 93.31 103 LYS A N 1
ATOM 833 C CA . LYS A 1 103 ? -9.781 -1.995 17.411 1.00 93.31 103 LYS A CA 1
ATOM 834 C C . LYS A 1 103 ? -9.976 -3.262 16.591 1.00 93.31 103 LYS A C 1
ATOM 836 O O . LYS A 1 103 ? -9.130 -4.152 16.629 1.00 93.31 103 LYS A O 1
ATOM 841 N N . PHE A 1 104 ? -11.043 -3.311 15.795 1.00 93.75 104 PHE A N 1
ATOM 842 C CA . PHE A 1 104 ? -11.304 -4.414 14.879 1.00 93.75 104 PHE A CA 1
ATOM 843 C C . PHE A 1 104 ? -10.111 -4.647 13.936 1.00 93.75 104 PHE A C 1
ATOM 845 O O . PHE A 1 104 ? -9.640 -5.780 13.795 1.00 93.75 104 PHE A O 1
ATOM 852 N N . PHE A 1 105 ? -9.591 -3.576 13.332 1.00 94.38 105 PHE A N 1
ATOM 853 C CA . PHE A 1 105 ? -8.505 -3.618 12.357 1.00 94.38 105 PHE A CA 1
ATOM 854 C C . PHE A 1 105 ? -7.173 -4.053 12.978 1.00 94.38 105 PHE A C 1
ATOM 856 O O . PHE A 1 105 ? -6.376 -4.733 12.336 1.00 94.38 105 PHE A O 1
ATOM 863 N N . ASN A 1 106 ? -6.932 -3.706 14.241 1.00 93.44 106 ASN A N 1
ATOM 864 C CA . ASN A 1 106 ? -5.756 -4.168 14.972 1.00 93.44 106 ASN A CA 1
ATOM 865 C C . ASN A 1 106 ? -5.750 -5.691 15.205 1.00 93.44 106 ASN A C 1
ATOM 867 O O . ASN A 1 106 ? -4.697 -6.257 15.466 1.00 93.44 106 ASN A O 1
ATOM 871 N N . GLY A 1 107 ? -6.902 -6.359 15.078 1.00 91.69 107 GLY A N 1
ATOM 872 C CA . GLY A 1 107 ? -7.031 -7.810 15.233 1.00 91.69 107 GLY A CA 1
ATOM 873 C C . GLY A 1 107 ? -6.615 -8.644 14.013 1.00 91.69 107 GLY A C 1
ATOM 874 O O . GLY A 1 107 ? -6.765 -9.860 14.048 1.00 91.69 107 GLY A O 1
ATOM 875 N N . TYR A 1 108 ? -6.138 -8.049 12.914 1.00 92.19 108 TYR A N 1
ATOM 876 C CA . TYR A 1 108 ? -5.604 -8.834 11.791 1.00 92.19 108 TYR A CA 1
ATOM 877 C C . TYR A 1 108 ? -4.262 -9.480 12.153 1.00 92.19 108 TYR A C 1
ATOM 879 O O . TYR A 1 108 ? -3.376 -8.805 12.666 1.00 92.19 108 TYR A O 1
ATOM 887 N N . GLU A 1 109 ? -4.071 -10.754 11.793 1.00 89.44 109 GLU A N 1
ATOM 888 C CA . GLU A 1 109 ? -2.807 -11.476 12.026 1.00 89.44 109 GLU A CA 1
ATOM 889 C C . GLU A 1 109 ? -1.616 -10.751 11.378 1.00 89.44 109 GLU A C 1
ATOM 891 O O . GLU A 1 109 ? -0.560 -10.572 11.981 1.00 89.44 109 GLU A O 1
ATOM 896 N N . ASN A 1 110 ? -1.820 -10.243 10.159 1.00 90.12 110 ASN A N 1
ATOM 897 C CA . ASN A 1 110 ? -0.862 -9.393 9.466 1.00 90.12 110 ASN A CA 1
ATOM 898 C C . ASN A 1 110 ? -1.455 -8.002 9.211 1.00 90.12 110 ASN A C 1
ATOM 900 O O . ASN A 1 110 ? -1.927 -7.685 8.115 1.00 90.12 110 ASN A O 1
ATOM 904 N N . VAL A 1 111 ? -1.393 -7.146 10.233 1.00 90.06 111 VAL A N 1
ATOM 905 C CA . VAL A 1 111 ? -1.894 -5.760 1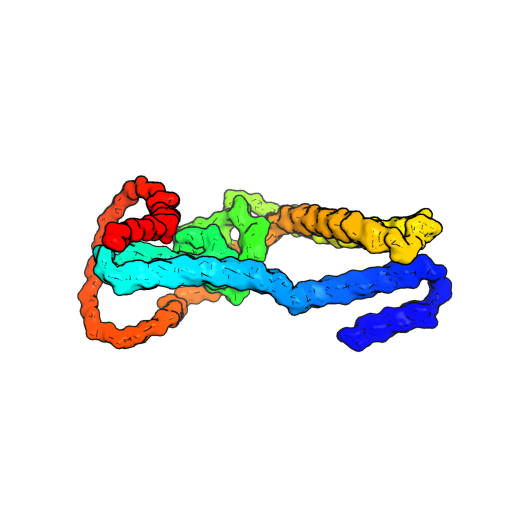0.192 1.00 90.06 111 VAL A CA 1
ATOM 906 C C . VAL A 1 111 ? -1.274 -4.942 9.052 1.00 90.06 111 VAL A C 1
ATOM 908 O O . VAL A 1 111 ? -1.952 -4.126 8.425 1.00 90.06 111 VAL A O 1
ATOM 911 N N . ILE A 1 112 ? 0.013 -5.149 8.748 1.00 89.19 112 ILE A N 1
ATOM 912 C CA . ILE A 1 112 ? 0.710 -4.415 7.679 1.00 89.19 112 ILE A CA 1
ATOM 913 C C . ILE A 1 112 ? 0.099 -4.750 6.318 1.00 89.19 112 ILE A C 1
ATOM 915 O O . ILE A 1 112 ? -0.166 -3.842 5.521 1.00 89.19 112 ILE A O 1
ATOM 919 N N . HIS A 1 113 ? -0.137 -6.036 6.061 1.00 91.25 113 HIS A N 1
ATOM 920 C CA . HIS A 1 113 ? -0.749 -6.501 4.826 1.00 91.25 113 HIS A CA 1
ATOM 921 C C . HIS A 1 113 ? -2.216 -6.063 4.736 1.00 91.25 113 HIS A C 1
ATOM 923 O O . HIS A 1 113 ? -2.594 -5.436 3.746 1.00 91.25 113 HIS A O 1
ATOM 929 N N . ALA A 1 114 ? -3.002 -6.252 5.802 1.00 94.50 114 ALA A N 1
ATOM 930 C CA . ALA A 1 114 ? -4.389 -5.791 5.867 1.00 94.50 114 ALA A CA 1
ATOM 931 C C . ALA A 1 114 ? -4.505 -4.288 5.572 1.00 94.50 114 ALA A C 1
ATOM 933 O O . ALA A 1 114 ? -5.325 -3.865 4.757 1.00 94.50 114 ALA A O 1
ATOM 934 N N . ARG A 1 115 ? -3.630 -3.462 6.164 1.00 94.00 115 ARG A N 1
ATOM 935 C CA . ARG A 1 115 ? -3.565 -2.016 5.897 1.00 94.00 115 ARG A CA 1
ATOM 936 C C . ARG A 1 115 ? -3.294 -1.708 4.437 1.00 94.00 115 ARG A C 1
ATOM 938 O O . ARG A 1 115 ? -3.910 -0.800 3.885 1.00 94.00 115 ARG A O 1
ATOM 945 N N . MET A 1 116 ? -2.342 -2.407 3.826 1.00 92.88 116 MET A N 1
ATOM 946 C CA . MET A 1 116 ? -1.991 -2.202 2.424 1.00 92.88 116 MET A CA 1
ATOM 947 C C . MET A 1 116 ? -3.198 -2.469 1.514 1.00 92.88 116 MET A C 1
ATOM 949 O O . MET A 1 116 ? -3.490 -1.646 0.639 1.00 92.88 116 MET A O 1
ATOM 953 N N . LEU A 1 117 ? -3.938 -3.551 1.771 1.00 95.81 117 LEU A N 1
ATOM 954 C CA . LEU A 1 117 ? -5.175 -3.861 1.057 1.00 95.81 117 LEU A CA 1
ATOM 955 C C . LEU A 1 117 ? -6.241 -2.786 1.304 1.00 95.81 117 LEU A C 1
ATOM 957 O O . LEU A 1 117 ? -6.747 -2.196 0.347 1.00 95.81 117 LEU A O 1
ATOM 961 N N . TYR A 1 118 ? -6.504 -2.449 2.571 1.00 95.69 118 TYR A N 1
ATOM 962 C CA . TYR A 1 118 ? -7.505 -1.456 2.964 1.00 95.69 118 TYR A CA 1
ATOM 963 C C . TYR A 1 118 ? -7.243 -0.079 2.354 1.00 95.69 118 TYR A C 1
ATOM 965 O O . TYR A 1 118 ? -8.124 0.481 1.717 1.00 95.69 118 TYR A O 1
ATOM 973 N N . LEU A 1 119 ? -6.025 0.460 2.441 1.00 92.81 119 LEU A N 1
ATOM 974 C CA . LEU A 1 119 ? -5.704 1.770 1.859 1.00 92.81 119 LEU A CA 1
ATOM 975 C C . LEU A 1 119 ? -5.878 1.810 0.334 1.00 92.81 119 LEU A C 1
ATOM 977 O O . LEU A 1 119 ? -6.025 2.891 -0.240 1.00 92.81 119 LEU A O 1
ATOM 981 N N . ASN A 1 120 ? -5.843 0.659 -0.339 1.00 94.62 120 ASN A N 1
ATOM 982 C CA . ASN A 1 120 ? -6.159 0.584 -1.759 1.00 94.62 120 ASN A CA 1
ATOM 983 C C . ASN A 1 120 ? -7.667 0.437 -2.022 1.00 94.62 120 ASN A C 1
ATOM 985 O O . ASN A 1 120 ? -8.179 0.980 -3.000 1.00 94.62 120 ASN A O 1
ATOM 989 N N . ALA A 1 121 ? -8.373 -0.275 -1.146 1.00 96.62 121 ALA A N 1
ATOM 990 C CA . ALA A 1 121 ? -9.749 -0.717 -1.335 1.00 96.62 121 ALA A CA 1
ATOM 991 C C . ALA A 1 121 ? -10.799 0.031 -0.493 1.00 96.62 121 ALA A C 1
ATOM 993 O O . ALA A 1 121 ? -11.978 -0.268 -0.639 1.00 96.62 121 ALA A O 1
ATOM 994 N N . TYR A 1 122 ? -10.428 1.008 0.344 1.00 94.81 122 TYR A N 1
ATOM 995 C CA . TYR A 1 122 ? -11.311 1.605 1.366 1.00 94.81 122 TYR A CA 1
ATOM 996 C C . TYR A 1 122 ? -12.636 2.161 0.814 1.00 94.81 122 TYR A C 1
ATOM 998 O O . TYR A 1 122 ? -13.655 2.144 1.492 1.00 94.81 122 TYR A O 1
ATOM 1006 N N . ASN A 1 123 ? -12.656 2.622 -0.440 1.00 95.62 123 ASN A N 1
ATOM 1007 C CA . ASN A 1 123 ? -13.881 3.110 -1.080 1.00 95.62 123 ASN A CA 1
ATOM 1008 C C . ASN A 1 123 ? -14.866 1.995 -1.466 1.00 95.62 123 ASN A C 1
ATOM 1010 O O . ASN A 1 123 ? -16.040 2.288 -1.679 1.00 95.62 123 ASN A O 1
ATOM 1014 N N . LEU A 1 124 ? -14.396 0.751 -1.572 1.00 97.38 124 LEU A N 1
ATOM 1015 C CA . LEU A 1 124 ? -15.150 -0.427 -2.012 1.00 97.38 124 LEU A CA 1
ATOM 1016 C C . LEU A 1 124 ? -15.634 -1.297 -0.850 1.00 97.38 124 LEU A C 1
ATOM 1018 O O . LEU A 1 124 ? -16.453 -2.188 -1.067 1.00 97.38 124 LEU A O 1
ATOM 1022 N N . VAL A 1 125 ? -15.136 -1.044 0.357 1.00 96.62 125 VAL A N 1
ATOM 1023 C CA . VAL A 1 125 ? -15.459 -1.814 1.557 1.00 96.62 125 VAL A CA 1
ATOM 1024 C C . VAL A 1 125 ? -16.074 -0.924 2.625 1.00 96.62 125 VAL A C 1
ATOM 1026 O O . VAL A 1 125 ? -15.851 0.287 2.641 1.00 96.62 125 VAL A O 1
ATOM 1029 N N . GLN A 1 126 ? -16.843 -1.521 3.520 1.00 96.12 126 GLN A N 1
ATOM 1030 C CA . GLN A 1 126 ? -17.404 -0.859 4.688 1.00 96.12 126 GLN A CA 1
ATOM 1031 C C . GLN A 1 126 ? -17.226 -1.736 5.919 1.00 96.12 126 GLN A C 1
ATOM 1033 O O . GLN A 1 126 ? -17.134 -2.959 5.815 1.00 96.12 126 GLN A O 1
ATOM 1038 N N . PHE A 1 127 ? -17.146 -1.095 7.077 1.00 95.69 127 PHE A N 1
ATOM 1039 C CA . PHE A 1 127 ? -17.131 -1.791 8.350 1.00 95.69 127 PHE A CA 1
ATOM 1040 C C . PHE A 1 127 ? -18.567 -1.950 8.843 1.00 95.69 127 PHE A C 1
ATOM 1042 O O . PHE A 1 127 ? -19.292 -0.965 8.948 1.00 95.69 127 PHE A O 1
ATOM 1049 N N . ASN A 1 128 ? -18.973 -3.189 9.102 1.00 93.19 128 ASN A N 1
ATOM 1050 C CA . ASN A 1 128 ? -20.251 -3.510 9.711 1.00 93.19 128 ASN A CA 1
ATOM 1051 C C . ASN A 1 128 ? -20.043 -3.617 11.226 1.00 93.19 128 ASN A C 1
ATOM 1053 O O . ASN A 1 128 ? -19.431 -4.576 11.703 1.00 93.19 128 ASN A O 1
ATOM 1057 N N . GLU A 1 129 ? -20.514 -2.613 11.967 1.00 88.62 129 GLU A N 1
ATOM 1058 C CA . GLU A 1 129 ? -20.302 -2.510 13.415 1.00 88.62 129 GLU A CA 1
ATOM 1059 C C . GLU A 1 129 ? -20.981 -3.639 14.199 1.00 88.62 129 GLU A C 1
ATOM 1061 O O . GLU A 1 129 ? -20.400 -4.128 15.169 1.00 88.62 129 GLU A O 1
ATOM 1066 N N . GLU A 1 130 ? -22.166 -4.079 13.765 1.00 89.38 130 GLU A N 1
ATOM 1067 C CA . GLU A 1 130 ? -22.953 -5.127 14.426 1.00 89.38 130 GLU A CA 1
ATOM 1068 C C . GLU A 1 130 ? -22.288 -6.496 14.284 1.00 89.38 130 GLU A C 1
ATOM 1070 O O . GLU A 1 130 ? -22.096 -7.220 15.258 1.00 89.38 130 GLU A O 1
ATOM 1075 N N . LYS A 1 131 ? -21.890 -6.840 13.057 1.00 88.38 131 LYS A N 1
ATOM 1076 C CA . LYS A 1 131 ? -21.249 -8.124 12.748 1.00 88.38 131 LYS A CA 1
ATOM 1077 C C . LYS A 1 131 ? -19.757 -8.130 13.067 1.00 88.38 131 LYS A C 1
ATOM 1079 O O . LYS A 1 131 ? -19.143 -9.190 13.020 1.00 88.38 131 LYS A O 1
ATOM 1084 N N . LYS A 1 132 ? -19.168 -6.958 13.339 1.00 89.75 132 LYS A N 1
ATOM 1085 C CA . LYS A 1 132 ? -17.720 -6.742 13.477 1.00 89.75 132 LYS A CA 1
ATOM 1086 C C . LYS A 1 132 ? -16.955 -7.395 12.322 1.00 89.75 132 LYS A C 1
ATOM 1088 O O . LYS A 1 132 ? -16.049 -8.188 12.551 1.00 89.75 132 LYS A O 1
ATOM 1093 N N . ILE A 1 133 ? -17.319 -7.059 11.083 1.00 91.06 133 ILE A N 1
ATOM 1094 C CA . ILE A 1 133 ? -16.639 -7.517 9.856 1.00 91.06 133 ILE A CA 1
ATOM 1095 C C . ILE A 1 133 ? -16.429 -6.363 8.877 1.00 91.06 133 ILE A C 1
ATOM 1097 O O . ILE A 1 133 ? -17.147 -5.365 8.910 1.00 91.06 133 ILE A O 1
ATOM 1101 N N . ILE A 1 134 ? -15.462 -6.514 7.970 1.00 94.31 134 ILE A N 1
ATOM 1102 C CA . ILE A 1 134 ? -15.387 -5.689 6.760 1.00 94.31 134 ILE A CA 1
ATOM 1103 C C . ILE A 1 134 ? -16.114 -6.433 5.644 1.00 94.31 134 ILE A C 1
ATOM 1105 O O . ILE A 1 134 ? -15.811 -7.591 5.371 1.00 94.31 134 ILE A O 1
ATOM 1109 N N . GLU A 1 135 ? -17.043 -5.756 4.983 1.00 95.94 135 GLU A N 1
ATOM 1110 C CA . GLU A 1 135 ? -17.811 -6.293 3.863 1.00 95.94 135 GLU A CA 1
ATOM 1111 C C . GLU A 1 135 ? -17.693 -5.391 2.631 1.00 95.94 135 GLU A C 1
ATOM 1113 O O . GLU A 1 135 ? -17.278 -4.229 2.707 1.00 95.94 135 GLU A O 1
ATOM 1118 N N . LEU A 1 136 ? -18.027 -5.934 1.463 1.00 97.25 136 LEU A N 1
ATOM 1119 C CA . LEU A 1 136 ? -18.054 -5.158 0.228 1.00 97.25 136 LEU A CA 1
ATOM 1120 C C . LEU A 1 136 ? -19.286 -4.254 0.214 1.00 97.25 136 LEU A C 1
ATOM 1122 O O . LEU A 1 136 ? -20.388 -4.704 0.512 1.00 97.25 136 LEU A O 1
ATOM 1126 N N . LYS A 1 137 ? -19.126 -3.007 -0.236 1.00 96.94 137 LYS A N 1
ATOM 1127 C CA . LYS A 1 137 ? -20.276 -2.118 -0.476 1.00 96.94 137 LYS A CA 1
ATOM 1128 C C . LYS A 1 137 ? -21.151 -2.602 -1.629 1.00 96.94 137 LYS A C 1
ATOM 1130 O O . LYS A 1 137 ? -22.351 -2.383 -1.633 1.00 96.94 137 LYS A O 1
ATOM 1135 N N . ASN A 1 138 ? -20.521 -3.205 -2.635 1.00 96.00 138 ASN A N 1
ATOM 1136 C CA . ASN A 1 138 ? -21.166 -3.747 -3.825 1.00 96.00 138 ASN A CA 1
ATOM 1137 C C . ASN A 1 138 ? -20.512 -5.085 -4.179 1.00 96.00 138 ASN A C 1
ATOM 1139 O O . ASN A 1 138 ? -19.301 -5.221 -3.976 1.00 96.00 138 ASN A O 1
ATOM 1143 N N . PRO A 1 139 ? -21.256 -6.044 -4.756 1.00 95.94 139 PRO A N 1
ATOM 1144 C CA . PRO A 1 139 ? -20.679 -7.306 -5.198 1.00 95.94 139 PRO A CA 1
ATOM 1145 C C . PRO A 1 139 ? -19.574 -7.068 -6.236 1.00 95.94 139 PRO A C 1
ATOM 1147 O O . PRO A 1 139 ? -19.686 -6.220 -7.127 1.00 95.94 139 PRO A O 1
ATOM 1150 N N . ILE A 1 140 ? -18.481 -7.818 -6.104 1.00 96.31 140 ILE A N 1
ATOM 1151 C CA . ILE A 1 140 ? -17.332 -7.775 -7.007 1.00 96.31 140 ILE A CA 1
ATOM 1152 C C . ILE A 1 140 ? -17.164 -9.161 -7.620 1.00 96.31 140 ILE A C 1
ATOM 1154 O O . ILE A 1 140 ? -17.003 -10.138 -6.896 1.00 96.31 140 ILE A O 1
ATOM 1158 N N . ASP A 1 141 ? -17.152 -9.221 -8.950 1.00 97.06 141 ASP A N 1
ATOM 1159 C CA . ASP A 1 141 ? -16.796 -10.431 -9.687 1.00 97.06 141 ASP A CA 1
ATOM 1160 C C . ASP A 1 141 ? -15.300 -10.750 -9.518 1.00 97.06 141 ASP A C 1
ATOM 1162 O O . ASP A 1 141 ? -14.440 -9.922 -9.841 1.00 97.06 141 ASP A O 1
ATOM 1166 N N . GLU A 1 142 ? -15.001 -11.936 -8.984 1.00 96.12 142 GLU A N 1
ATOM 1167 C CA . GLU A 1 142 ? -13.645 -12.341 -8.606 1.00 96.12 142 GLU A CA 1
ATOM 1168 C C . GLU A 1 142 ? -12.737 -12.551 -9.824 1.00 96.12 142 GLU A C 1
ATOM 1170 O O . GLU A 1 142 ? -11.618 -12.035 -9.847 1.00 96.12 142 GLU A O 1
ATOM 1175 N N . ALA A 1 143 ? -13.231 -13.207 -10.878 1.00 96.50 143 ALA A N 1
ATOM 1176 C CA . ALA A 1 143 ? -12.453 -13.465 -12.089 1.00 96.50 143 ALA A CA 1
ATOM 1177 C C . ALA A 1 143 ? -12.068 -12.164 -12.816 1.00 96.50 143 ALA A C 1
ATOM 1179 O O . ALA A 1 143 ? -10.923 -11.967 -13.224 1.00 96.50 143 ALA A O 1
ATOM 1180 N N . ASN A 1 144 ? -13.003 -11.223 -12.940 1.00 96.75 144 ASN A N 1
ATOM 1181 C CA . ASN A 1 144 ? -12.758 -9.906 -13.522 1.00 96.75 144 ASN A CA 1
ATOM 1182 C C . ASN A 1 144 ? -11.823 -9.065 -12.643 1.00 96.75 144 ASN A C 1
ATOM 1184 O O . ASN A 1 144 ? -10.960 -8.356 -13.163 1.00 96.75 144 ASN A O 1
ATOM 1188 N N . ALA A 1 145 ? -11.961 -9.136 -11.315 1.00 97.19 145 ALA A N 1
ATOM 1189 C CA . ALA A 1 145 ? -11.053 -8.455 -10.396 1.00 97.19 145 ALA A CA 1
ATOM 1190 C C . ALA A 1 145 ? -9.607 -8.956 -10.542 1.00 97.19 145 ALA A C 1
ATOM 1192 O O . ALA A 1 145 ? -8.694 -8.130 -10.610 1.00 97.19 145 ALA A O 1
ATOM 1193 N N . GLU A 1 146 ? -9.416 -10.272 -10.656 1.00 97.19 146 GLU A N 1
ATOM 1194 C CA . GLU A 1 146 ? -8.115 -10.907 -10.880 1.00 97.19 146 GLU A CA 1
ATOM 1195 C C . GLU A 1 146 ? -7.523 -10.510 -12.237 1.00 97.19 146 GLU A C 1
ATOM 1197 O O . GLU A 1 146 ? -6.403 -10.006 -12.311 1.00 97.19 146 GLU A O 1
ATOM 1202 N N . ASN A 1 147 ? -8.307 -10.618 -13.313 1.00 97.69 147 ASN A N 1
ATOM 1203 C CA . ASN A 1 147 ? -7.865 -10.249 -14.658 1.00 97.69 147 ASN A CA 1
ATOM 1204 C C . ASN A 1 147 ? -7.466 -8.770 -14.756 1.00 97.69 147 ASN A C 1
ATOM 1206 O O . ASN A 1 147 ? -6.448 -8.437 -15.362 1.00 97.69 147 ASN A O 1
ATOM 1210 N N . ARG A 1 148 ? -8.228 -7.865 -14.128 1.00 96.75 148 ARG A N 1
ATOM 1211 C CA . ARG A 1 148 ? -7.869 -6.441 -14.067 1.00 96.75 148 ARG A CA 1
ATOM 1212 C C . ARG A 1 148 ? -6.602 -6.202 -13.261 1.00 96.75 148 ARG A C 1
ATOM 1214 O O . ARG A 1 148 ? -5.788 -5.383 -13.677 1.00 96.75 148 ARG A O 1
ATOM 1221 N N . ALA A 1 149 ? -6.429 -6.883 -12.131 1.00 96.25 149 ALA A N 1
ATOM 1222 C CA . ALA A 1 149 ? -5.209 -6.782 -11.341 1.00 96.25 149 ALA A CA 1
ATOM 1223 C C . ALA A 1 149 ? -3.984 -7.211 -12.164 1.00 96.25 149 ALA A C 1
ATOM 1225 O O . ALA A 1 149 ? -3.035 -6.435 -12.267 1.00 96.25 149 ALA A O 1
ATOM 1226 N N . ASN A 1 150 ? -4.069 -8.360 -12.839 1.00 96.25 150 ASN A N 1
ATOM 1227 C CA . ASN A 1 150 ? -3.012 -8.887 -13.704 1.00 96.25 150 ASN A CA 1
ATOM 1228 C C . ASN A 1 150 ? -2.698 -7.943 -14.874 1.00 96.25 150 ASN A C 1
ATOM 1230 O O . ASN A 1 150 ? -1.533 -7.678 -15.164 1.00 96.25 150 ASN A O 1
ATOM 1234 N N . LEU A 1 151 ? -3.723 -7.360 -15.507 1.00 95.94 151 LEU A N 1
ATOM 1235 C CA . LEU A 1 151 ? -3.534 -6.336 -16.537 1.00 95.94 151 LEU A CA 1
ATOM 1236 C C . LEU A 1 151 ? -2.837 -5.086 -15.976 1.00 95.94 151 LEU A C 1
ATOM 1238 O O . LEU A 1 151 ? -1.959 -4.521 -16.624 1.00 95.94 151 LEU A O 1
ATOM 1242 N N . GLY A 1 152 ? -3.197 -4.660 -14.765 1.00 93.69 152 GLY A N 1
ATOM 1243 C CA . GLY A 1 152 ? -2.553 -3.541 -14.081 1.00 93.69 152 GLY A CA 1
ATOM 1244 C C . GLY A 1 152 ? -1.084 -3.802 -13.755 1.00 93.69 152 GLY A C 1
ATOM 1245 O O . GLY A 1 152 ? -0.260 -2.897 -13.898 1.00 93.69 152 GLY A O 1
ATOM 1246 N N . ASP A 1 153 ? -0.749 -5.027 -13.352 1.00 90.06 153 ASP A N 1
ATOM 1247 C CA . ASP A 1 153 ? 0.628 -5.463 -13.113 1.00 90.06 153 ASP A CA 1
ATOM 1248 C C . ASP A 1 153 ? 1.435 -5.495 -14.414 1.00 90.06 153 ASP A C 1
ATOM 1250 O O . ASP A 1 153 ? 2.547 -4.964 -14.453 1.00 90.06 153 ASP A O 1
ATOM 1254 N N . LEU A 1 154 ? 0.847 -6.004 -15.502 1.00 93.25 154 LEU A N 1
ATOM 1255 C CA . LEU A 1 154 ? 1.451 -5.984 -16.834 1.00 93.25 154 LEU A CA 1
ATOM 1256 C C . LEU A 1 154 ? 1.721 -4.549 -17.309 1.00 93.25 154 LEU A C 1
ATOM 1258 O O . LEU A 1 154 ? 2.840 -4.233 -17.705 1.00 93.25 154 LEU A O 1
ATOM 1262 N N . ILE A 1 155 ? 0.727 -3.657 -17.225 1.00 91.56 155 ILE A N 1
ATOM 1263 C CA . ILE A 1 155 ? 0.869 -2.243 -17.610 1.00 91.56 155 ILE A CA 1
ATOM 1264 C C . ILE A 1 155 ? 1.958 -1.561 -16.782 1.00 91.56 155 ILE A C 1
ATOM 1266 O O . ILE A 1 155 ? 2.744 -0.782 -17.323 1.00 91.56 155 ILE A O 1
ATOM 1270 N N . PHE A 1 156 ? 2.022 -1.833 -15.477 1.00 91.31 156 PHE A N 1
ATOM 1271 C CA . PHE A 1 156 ? 3.060 -1.268 -14.624 1.00 91.31 156 PHE A CA 1
ATOM 1272 C C . PHE A 1 156 ? 4.453 -1.775 -15.017 1.00 91.31 156 PHE A C 1
ATOM 1274 O O . PHE A 1 156 ? 5.366 -0.964 -15.172 1.00 91.31 156 PHE A O 1
ATOM 1281 N N . GLY A 1 157 ? 4.605 -3.081 -15.255 1.00 86.38 157 GLY A N 1
ATOM 1282 C CA . GLY A 1 157 ? 5.856 -3.678 -15.726 1.00 86.38 157 GLY A CA 1
ATOM 1283 C C . GLY A 1 157 ? 6.318 -3.109 -17.071 1.00 86.38 157 GLY A C 1
ATOM 1284 O O . GLY A 1 157 ? 7.474 -2.712 -17.207 1.00 86.38 157 GLY A O 1
ATOM 1285 N N . LEU A 1 158 ? 5.403 -2.977 -18.036 1.00 89.75 158 LEU A N 1
ATOM 1286 C CA . LEU A 1 158 ? 5.687 -2.363 -19.337 1.00 89.75 158 LEU A CA 1
ATOM 1287 C C . LEU A 1 158 ? 6.058 -0.879 -19.214 1.00 89.75 158 LEU A C 1
ATOM 1289 O O . LEU A 1 158 ? 6.938 -0.416 -19.933 1.00 89.75 158 LEU A O 1
ATOM 1293 N N . ASN A 1 159 ? 5.445 -0.134 -18.288 1.00 90.25 159 ASN A N 1
ATOM 1294 C CA . ASN A 1 159 ? 5.816 1.262 -18.029 1.00 90.25 159 ASN A CA 1
ATOM 1295 C C . ASN A 1 159 ? 7.231 1.396 -17.461 1.00 90.25 159 ASN A C 1
ATOM 1297 O O . ASN A 1 159 ? 7.963 2.295 -17.869 1.00 90.25 159 ASN A O 1
ATOM 1301 N N . ILE A 1 160 ? 7.627 0.503 -16.549 1.00 87.38 160 ILE A N 1
ATOM 1302 C CA . ILE A 1 160 ? 9.003 0.454 -16.044 1.00 87.38 160 ILE A CA 1
ATOM 1303 C C . ILE A 1 160 ? 9.961 0.205 -17.212 1.00 87.38 160 ILE A C 1
ATOM 1305 O O . ILE A 1 160 ? 10.896 0.979 -17.401 1.00 87.38 160 ILE A O 1
ATOM 1309 N N . LEU A 1 161 ? 9.694 -0.807 -18.042 1.00 87.44 161 LEU A N 1
ATOM 1310 C CA . LEU A 1 161 ? 10.528 -1.112 -19.207 1.00 87.44 161 LEU A CA 1
ATOM 1311 C C . LEU A 1 161 ? 10.626 0.080 -20.174 1.00 87.44 161 LEU A C 1
ATOM 1313 O O . LEU A 1 161 ? 11.722 0.461 -20.576 1.00 87.44 161 LEU A O 1
ATOM 1317 N N . ALA A 1 162 ? 9.498 0.712 -20.497 1.00 89.00 162 ALA A N 1
ATOM 1318 C CA . ALA A 1 162 ? 9.455 1.878 -21.372 1.00 89.00 162 ALA A CA 1
ATOM 1319 C C . ALA A 1 162 ? 10.226 3.080 -20.798 1.00 89.00 162 ALA A C 1
ATOM 1321 O O . ALA A 1 162 ? 10.882 3.788 -21.557 1.00 89.00 162 ALA A O 1
ATOM 1322 N N . SER A 1 163 ? 10.216 3.288 -19.477 1.00 88.38 163 SER A N 1
ATOM 1323 C CA . SER A 1 163 ? 10.999 4.363 -18.854 1.00 88.38 163 SER A CA 1
ATOM 1324 C C . SER A 1 163 ? 12.506 4.182 -19.073 1.00 88.38 163 SER A C 1
ATOM 1326 O O . SER A 1 163 ? 13.210 5.151 -19.352 1.00 88.38 163 SER A O 1
ATOM 1328 N N . TYR A 1 164 ? 13.007 2.943 -19.055 1.00 82.19 164 TYR A N 1
ATOM 1329 C CA . TYR A 1 164 ? 14.405 2.659 -19.388 1.00 82.19 164 TYR A CA 1
ATOM 1330 C C . TYR A 1 164 ? 14.715 2.897 -20.863 1.00 82.19 164 TYR A C 1
ATOM 1332 O O . TYR A 1 164 ? 15.806 3.356 -21.188 1.00 82.19 164 TYR A O 1
ATOM 1340 N N . LEU A 1 165 ? 13.760 2.646 -21.761 1.00 85.50 165 LEU A N 1
ATOM 1341 C CA . LEU A 1 165 ? 13.947 2.986 -23.170 1.00 85.50 165 LEU A CA 1
ATOM 1342 C C . LEU A 1 165 ? 14.135 4.495 -23.352 1.00 85.50 165 LEU A C 1
ATOM 1344 O O . LEU A 1 165 ? 15.021 4.883 -24.104 1.00 85.50 165 LEU A O 1
ATOM 1348 N N . ILE A 1 166 ? 13.401 5.338 -22.610 1.00 86.44 166 ILE A N 1
ATOM 1349 C CA . ILE A 1 166 ? 13.592 6.802 -22.635 1.00 86.44 166 ILE A CA 1
ATOM 1350 C C . ILE A 1 166 ? 15.019 7.183 -22.231 1.00 86.44 166 ILE A C 1
ATOM 1352 O O . ILE A 1 166 ? 15.631 8.029 -22.880 1.00 86.44 166 ILE A O 1
ATOM 1356 N N . PHE A 1 167 ? 15.570 6.534 -21.204 1.00 84.12 167 PHE A N 1
ATOM 1357 C CA . PHE A 1 167 ? 16.952 6.760 -20.777 1.00 84.12 167 PHE A CA 1
ATOM 1358 C C . PHE A 1 167 ? 17.975 6.457 -21.878 1.00 84.12 167 PHE A C 1
ATOM 1360 O O . PHE A 1 167 ? 18.977 7.156 -22.005 1.00 84.12 167 PHE A O 1
ATOM 1367 N N . LEU A 1 168 ? 17.717 5.430 -22.689 1.00 83.62 168 LEU A N 1
ATOM 1368 C CA . LEU A 1 168 ? 18.615 5.013 -23.762 1.00 83.62 168 LEU A CA 1
ATOM 1369 C C . LEU A 1 168 ? 18.523 5.899 -25.008 1.00 83.62 168 LEU A C 1
ATOM 1371 O O . LEU A 1 168 ? 19.458 5.880 -25.808 1.00 83.62 168 LEU A O 1
ATOM 1375 N N . ILE A 1 169 ? 17.449 6.682 -25.181 1.00 87.00 169 ILE A N 1
ATOM 1376 C CA . ILE A 1 169 ? 17.222 7.466 -26.405 1.00 87.00 169 ILE A CA 1
ATOM 1377 C C . ILE A 1 169 ? 18.431 8.346 -26.778 1.00 87.00 169 ILE A C 1
ATOM 1379 O O . ILE A 1 169 ? 18.909 8.216 -27.909 1.00 87.00 169 ILE A O 1
ATOM 1383 N N . PRO A 1 170 ? 18.977 9.194 -25.882 1.00 86.44 170 PRO A N 1
ATOM 1384 C CA . PRO A 1 170 ? 20.091 10.069 -26.242 1.00 86.44 170 PRO A CA 1
ATOM 1385 C C . PRO A 1 170 ? 21.351 9.294 -26.624 1.00 86.44 170 PRO A C 1
ATOM 1387 O O . PRO A 1 170 ? 22.025 9.660 -27.574 1.00 86.44 170 PRO A O 1
ATOM 1390 N N . VAL A 1 171 ? 21.655 8.201 -25.920 1.00 81.56 171 VAL A N 1
ATOM 1391 C CA . VAL A 1 171 ? 22.899 7.441 -26.120 1.00 81.56 171 VAL A CA 1
ATOM 1392 C C . VAL A 1 171 ? 22.832 6.567 -27.373 1.00 81.56 171 VAL A C 1
ATOM 1394 O O . VAL A 1 171 ? 23.819 6.425 -28.085 1.00 81.56 171 VAL A O 1
ATOM 1397 N N . VAL A 1 172 ? 21.672 5.975 -27.663 1.00 81.31 172 VAL A N 1
ATOM 1398 C CA . VAL A 1 172 ? 21.521 5.021 -28.771 1.00 81.31 172 VAL A CA 1
ATOM 1399 C C . VAL A 1 172 ? 21.233 5.718 -30.097 1.00 81.31 172 VAL A C 1
ATOM 1401 O O . VAL A 1 172 ? 21.757 5.288 -31.126 1.00 81.31 172 VAL A O 1
ATOM 1404 N N . PHE A 1 173 ? 20.400 6.762 -30.086 1.00 84.94 173 PHE A N 1
ATOM 1405 C CA . PHE A 1 173 ? 19.930 7.424 -31.307 1.00 84.94 173 PHE A CA 1
ATOM 1406 C C . PHE A 1 173 ? 20.613 8.767 -31.574 1.00 84.94 173 PHE A C 1
ATOM 1408 O O . PHE A 1 173 ? 20.656 9.188 -32.725 1.00 84.94 173 PHE A O 1
ATOM 1415 N N . PHE A 1 174 ? 21.171 9.421 -30.549 1.00 87.75 174 PHE A N 1
ATOM 1416 C CA . PHE A 1 174 ? 21.819 10.731 -30.680 1.00 87.75 174 PHE A CA 1
ATOM 1417 C C . PHE A 1 174 ? 23.199 10.793 -29.993 1.00 87.75 174 PHE A C 1
ATOM 1419 O O . PHE A 1 174 ? 23.464 11.759 -29.273 1.00 87.75 174 PHE A O 1
ATOM 1426 N N . PRO A 1 175 ? 24.089 9.797 -30.190 1.00 84.88 175 PRO A N 1
ATOM 1427 C CA . PRO A 1 175 ? 25.342 9.694 -29.437 1.00 84.88 175 PRO A CA 1
ATOM 1428 C C . PRO A 1 175 ? 26.245 10.922 -29.602 1.00 84.88 175 PRO A C 1
ATOM 1430 O O . PRO A 1 175 ? 26.852 11.368 -28.636 1.00 84.88 175 PRO A O 1
ATOM 1433 N N . GLU A 1 176 ? 26.278 11.518 -30.796 1.00 88.19 176 GLU A N 1
ATOM 1434 C CA . GLU A 1 176 ? 27.076 12.715 -31.103 1.00 88.19 176 GLU A CA 1
ATOM 1435 C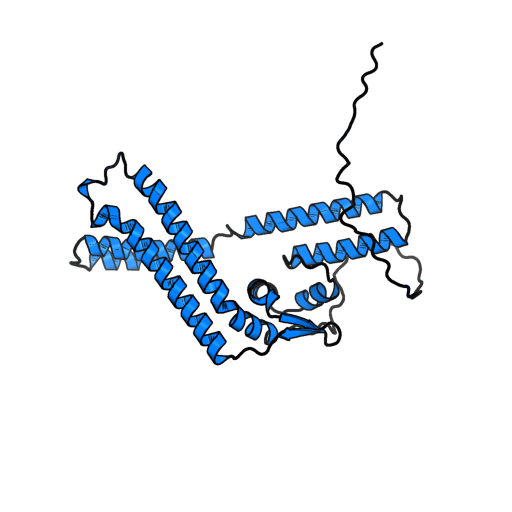 C . GLU A 1 176 ? 26.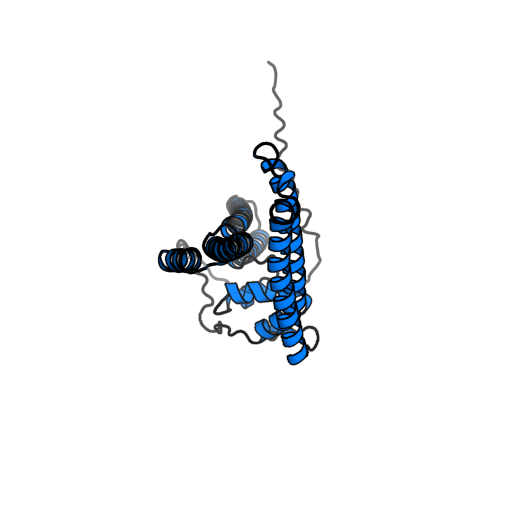637 13.950 -30.297 1.00 88.19 176 GLU A C 1
ATOM 1437 O O . GLU A 1 176 ? 27.436 14.845 -30.032 1.00 88.19 176 GLU A O 1
ATOM 1442 N N . ASN A 1 177 ? 25.377 13.975 -29.848 1.00 86.69 177 ASN A N 1
ATOM 1443 C CA . ASN A 1 177 ? 24.820 15.055 -29.038 1.00 86.69 177 ASN A CA 1
ATOM 1444 C C . ASN A 1 177 ? 25.058 14.851 -27.534 1.00 86.69 177 ASN A C 1
ATOM 1446 O O . ASN A 1 177 ? 24.706 15.731 -26.746 1.00 86.69 177 ASN A O 1
ATOM 1450 N N . VAL A 1 178 ? 25.630 13.720 -27.109 1.00 85.94 178 VAL A N 1
ATOM 1451 C CA . VAL A 1 178 ? 25.931 13.429 -25.703 1.00 85.94 178 VAL A CA 1
ATOM 1452 C C . VAL A 1 178 ? 27.417 13.667 -25.450 1.00 85.94 178 VAL A C 1
ATOM 1454 O O . VAL A 1 178 ? 28.280 12.926 -25.904 1.00 85.94 178 VAL A O 1
ATOM 1457 N N . THR A 1 179 ? 27.724 14.703 -24.676 1.00 85.44 179 THR A N 1
ATOM 1458 C CA . THR A 1 179 ? 29.090 15.103 -24.318 1.00 85.44 179 THR A CA 1
ATOM 1459 C C . THR A 1 179 ? 29.243 15.192 -22.796 1.00 85.44 179 THR A C 1
ATOM 1461 O O . THR A 1 179 ? 28.254 15.390 -22.083 1.00 85.44 179 THR A O 1
ATOM 1464 N N . PRO A 1 180 ? 30.474 15.139 -22.255 1.00 81.50 180 PRO A N 1
ATOM 1465 C CA . PRO A 1 180 ? 30.703 15.318 -20.819 1.00 81.50 180 PRO A CA 1
ATOM 1466 C C . PRO A 1 180 ? 30.145 16.635 -20.250 1.00 81.50 180 PRO A C 1
ATOM 1468 O O . PRO A 1 180 ? 29.812 16.703 -19.071 1.00 81.50 180 PRO A O 1
ATOM 1471 N N . HIS A 1 181 ? 30.007 17.671 -21.084 1.00 80.50 181 HIS A N 1
ATOM 1472 C CA . HIS A 1 181 ? 29.538 18.994 -20.668 1.00 80.50 181 HIS A CA 1
ATOM 1473 C C . HIS A 1 181 ? 28.008 19.090 -20.563 1.00 80.50 181 HIS A C 1
ATOM 1475 O O . HIS A 1 181 ? 27.499 19.885 -19.776 1.00 80.50 181 HIS A O 1
ATOM 1481 N N . ASN A 1 182 ? 27.260 18.295 -21.338 1.00 81.00 182 ASN A N 1
ATOM 1482 C CA . ASN A 1 182 ? 25.795 18.364 -21.381 1.00 81.00 182 ASN A CA 1
ATOM 1483 C C . ASN A 1 182 ? 25.090 17.126 -20.804 1.00 81.00 182 ASN A C 1
ATOM 1485 O O . ASN A 1 182 ? 23.887 17.189 -20.548 1.00 81.00 182 ASN A O 1
ATOM 1489 N N . VAL A 1 183 ? 25.817 16.038 -20.525 1.00 77.06 183 VAL A N 1
ATOM 1490 C CA . VAL A 1 183 ? 25.257 14.793 -19.975 1.00 77.06 183 VAL A CA 1
ATOM 1491 C C . VAL A 1 183 ? 24.467 15.028 -18.687 1.00 77.06 183 VAL A C 1
ATOM 1493 O O . VAL A 1 183 ? 23.388 14.466 -18.517 1.00 77.06 183 VAL A O 1
ATOM 1496 N N . PHE A 1 184 ? 24.938 15.920 -17.811 1.00 73.25 184 PHE A N 1
ATOM 1497 C CA . PHE A 1 184 ? 24.227 16.259 -16.579 1.00 73.25 184 PHE A CA 1
ATOM 1498 C C . PHE A 1 184 ? 22.849 16.876 -16.858 1.00 73.25 184 PHE A C 1
ATOM 1500 O O . PHE A 1 184 ? 21.861 16.471 -16.252 1.00 73.25 184 PHE A O 1
ATOM 1507 N N . TRP A 1 185 ? 22.759 17.807 -17.811 1.00 77.88 185 TRP A N 1
ATOM 1508 C CA . TRP A 1 185 ? 21.499 18.455 -18.184 1.00 77.88 185 TRP A CA 1
ATOM 1509 C C . TRP A 1 185 ? 20.530 17.492 -18.868 1.00 77.88 185 TRP A C 1
ATOM 1511 O O . TRP A 1 185 ? 19.332 17.517 -18.586 1.00 77.88 185 TRP A O 1
ATOM 1521 N N . ILE A 1 186 ? 21.051 16.593 -19.705 1.00 80.19 186 ILE A N 1
ATOM 1522 C CA . ILE A 1 186 ? 20.268 15.516 -20.321 1.00 80.19 186 ILE A CA 1
ATOM 1523 C C . ILE A 1 186 ? 19.658 14.624 -19.227 1.00 80.19 186 ILE A C 1
ATOM 1525 O O . ILE A 1 186 ? 18.451 14.375 -19.227 1.00 80.19 186 ILE A O 1
ATOM 1529 N N . LEU A 1 187 ? 20.460 14.206 -18.241 1.00 75.88 187 LEU A N 1
ATOM 1530 C CA . LEU A 1 187 ? 19.990 13.407 -17.106 1.00 75.88 187 LEU A CA 1
ATOM 1531 C C . LEU A 1 187 ? 18.987 14.165 -16.226 1.00 75.88 187 LEU A C 1
ATOM 1533 O O . LEU A 1 187 ? 17.996 13.576 -15.794 1.00 75.88 187 LEU A O 1
ATOM 1537 N N . ALA A 1 188 ? 19.199 15.464 -16.002 1.00 71.44 188 ALA A N 1
ATOM 1538 C CA . ALA A 1 188 ? 18.308 16.308 -15.209 1.00 71.44 188 ALA A CA 1
ATOM 1539 C C . ALA A 1 188 ? 16.898 16.432 -15.812 1.00 71.44 188 ALA A C 1
ATOM 1541 O O . ALA A 1 188 ? 15.947 16.660 -15.070 1.00 71.44 188 ALA A O 1
ATOM 1542 N N . ILE A 1 189 ? 16.744 16.249 -17.128 1.00 81.38 189 ILE A N 1
ATOM 1543 C CA . ILE A 1 189 ? 15.441 16.240 -17.814 1.00 81.38 189 ILE A CA 1
ATOM 1544 C C . ILE A 1 189 ? 14.852 14.825 -17.860 1.00 81.38 189 ILE A C 1
ATOM 1546 O O . ILE A 1 189 ? 13.669 14.625 -17.576 1.00 81.38 189 ILE A O 1
ATOM 1550 N N . ILE A 1 190 ? 15.672 13.827 -18.189 1.00 85.38 190 ILE A N 1
ATOM 1551 C CA . ILE A 1 190 ? 15.220 12.440 -18.348 1.00 85.38 190 ILE A CA 1
ATOM 1552 C C . ILE A 1 190 ? 14.766 11.841 -17.021 1.00 85.38 190 ILE A C 1
ATOM 1554 O O . ILE A 1 190 ? 13.737 11.168 -16.971 1.00 85.38 190 ILE A O 1
ATOM 1558 N N . PHE A 1 191 ? 15.491 12.097 -15.933 1.00 81.06 191 PHE A N 1
ATOM 1559 C CA . PHE A 1 191 ? 15.197 11.479 -14.646 1.00 81.06 191 PHE A CA 1
ATOM 1560 C C . PHE A 1 191 ? 13.812 11.874 -14.088 1.00 81.06 191 PHE A C 1
ATOM 1562 O O . PHE A 1 191 ? 13.057 10.976 -13.693 1.00 81.06 191 PHE A O 1
ATOM 1569 N N . PRO A 1 192 ? 13.395 13.159 -14.104 1.00 81.25 192 PRO A N 1
ATOM 1570 C CA . PRO A 1 192 ? 12.022 13.537 -13.775 1.00 81.25 192 PRO A CA 1
ATOM 1571 C C . PRO A 1 192 ? 10.971 12.912 -14.697 1.00 81.25 192 PRO A C 1
ATOM 1573 O O . PRO A 1 192 ? 9.937 12.464 -14.203 1.00 81.25 192 PRO A O 1
ATOM 1576 N N . LEU A 1 193 ? 11.227 12.836 -16.009 1.00 85.69 193 LEU A N 1
ATOM 1577 C CA . LEU A 1 193 ? 10.292 12.235 -16.969 1.00 85.69 193 LEU A CA 1
ATOM 1578 C C . LEU A 1 193 ? 10.077 10.743 -16.691 1.00 85.69 193 LEU A C 1
ATOM 1580 O O . LEU A 1 193 ? 8.935 10.291 -16.598 1.00 85.69 193 LEU A O 1
ATOM 1584 N N . MET A 1 194 ? 11.159 9.994 -16.471 1.00 88.88 194 MET A N 1
ATOM 1585 C CA . MET A 1 194 ? 11.093 8.589 -16.065 1.00 88.88 194 MET A CA 1
ATOM 1586 C C . MET A 1 194 ? 10.346 8.427 -14.742 1.00 88.88 194 MET A C 1
ATOM 1588 O O . MET A 1 194 ? 9.464 7.578 -14.625 1.00 88.88 194 MET A O 1
ATOM 1592 N N . SER A 1 195 ? 10.665 9.264 -13.752 1.00 82.19 195 SER A N 1
ATOM 1593 C CA . SER A 1 195 ? 10.021 9.226 -12.437 1.00 82.19 195 SER A CA 1
ATOM 1594 C C . SER A 1 195 ? 8.514 9.466 -12.544 1.00 82.19 195 SER A C 1
ATOM 1596 O O . SER A 1 195 ? 7.726 8.745 -11.929 1.00 82.19 195 SER A O 1
ATOM 1598 N N . LEU A 1 196 ? 8.099 10.434 -13.367 1.00 86.44 196 LEU A N 1
ATOM 1599 C CA . LEU A 1 196 ? 6.694 10.736 -13.628 1.00 86.44 196 LEU A CA 1
ATOM 1600 C C . LEU A 1 196 ? 5.983 9.569 -14.327 1.00 86.44 196 LEU A C 1
ATOM 1602 O O . LEU A 1 196 ? 4.877 9.202 -13.927 1.00 86.44 196 LEU A O 1
ATOM 1606 N N . GLN A 1 197 ? 6.620 8.947 -15.319 1.00 91.00 197 GLN A N 1
ATOM 1607 C CA . GLN A 1 197 ? 6.072 7.788 -16.025 1.00 91.00 197 GLN A CA 1
ATOM 1608 C C . GLN A 1 197 ? 5.913 6.571 -15.104 1.00 91.00 197 GLN A C 1
ATOM 1610 O O . GLN A 1 197 ? 4.842 5.961 -15.063 1.00 91.00 197 GLN A O 1
ATOM 1615 N N . ILE A 1 198 ? 6.943 6.235 -14.320 1.00 88.31 198 ILE A N 1
ATOM 1616 C CA . ILE A 1 198 ? 6.891 5.133 -13.348 1.00 88.31 198 ILE A CA 1
ATOM 1617 C C . ILE A 1 198 ? 5.787 5.397 -12.320 1.00 88.31 198 ILE A C 1
ATOM 1619 O O . ILE A 1 198 ? 5.008 4.498 -11.992 1.00 88.31 198 ILE A O 1
ATOM 1623 N N . PHE A 1 199 ? 5.667 6.638 -11.842 1.00 86.38 199 PHE A N 1
ATOM 1624 C CA . PHE A 1 199 ? 4.606 7.032 -10.923 1.00 86.38 199 PHE A CA 1
ATOM 1625 C C . PHE A 1 199 ? 3.208 6.880 -11.541 1.00 86.38 199 PHE A C 1
ATOM 1627 O O . PHE A 1 199 ? 2.305 6.353 -10.882 1.00 86.38 199 PHE A O 1
ATOM 1634 N N . ALA A 1 200 ? 3.023 7.281 -12.801 1.00 90.19 200 ALA A N 1
ATOM 1635 C CA . ALA A 1 200 ? 1.769 7.101 -13.527 1.00 90.19 200 ALA A CA 1
ATOM 1636 C C . ALA A 1 200 ? 1.412 5.612 -13.669 1.00 90.19 200 ALA A C 1
ATOM 1638 O O . ALA A 1 200 ? 0.309 5.206 -13.295 1.00 90.19 200 ALA A O 1
ATOM 1639 N N . GLY A 1 201 ? 2.366 4.778 -14.098 1.00 91.31 201 GLY A N 1
ATOM 1640 C CA . GLY A 1 201 ? 2.194 3.326 -14.175 1.00 91.31 201 GLY A CA 1
ATOM 1641 C C . GLY A 1 201 ? 1.819 2.712 -12.823 1.00 91.31 201 GLY A C 1
ATOM 1642 O O . GLY A 1 201 ? 0.875 1.925 -12.736 1.00 91.31 201 GLY A O 1
ATOM 1643 N N . TYR A 1 202 ? 2.490 3.125 -11.742 1.00 90.75 202 TYR A N 1
ATOM 1644 C CA . TYR A 1 202 ? 2.171 2.683 -10.383 1.00 90.75 202 TYR A CA 1
ATOM 1645 C C . TYR A 1 202 ? 0.737 3.051 -9.987 1.00 90.75 202 TYR A C 1
ATOM 1647 O O . TYR A 1 202 ? 0.021 2.218 -9.428 1.00 90.75 202 TYR A O 1
ATOM 1655 N N . LYS A 1 203 ? 0.290 4.281 -10.277 1.00 89.88 203 LYS A N 1
ATOM 1656 C CA . LYS A 1 203 ? -1.075 4.741 -9.971 1.00 89.88 203 LYS A CA 1
ATOM 1657 C C . LYS A 1 203 ? -2.130 3.951 -10.740 1.00 89.88 203 LYS A C 1
ATOM 1659 O O . LYS A 1 203 ? -3.134 3.572 -10.134 1.00 89.88 203 LYS A O 1
ATOM 1664 N N . ILE A 1 204 ? -1.891 3.673 -12.022 1.00 93.88 204 ILE A N 1
ATOM 1665 C CA . ILE A 1 204 ? -2.783 2.865 -12.864 1.00 93.88 204 ILE A CA 1
ATOM 1666 C C . ILE A 1 204 ? -2.867 1.436 -12.323 1.00 93.88 204 ILE A C 1
ATOM 1668 O O . ILE A 1 204 ? -3.962 0.966 -12.016 1.00 93.88 204 ILE A O 1
ATOM 1672 N N . GLY A 1 205 ? -1.727 0.774 -12.106 1.00 91.94 205 GLY A N 1
ATOM 1673 C CA . GLY A 1 205 ? -1.700 -0.580 -11.550 1.00 91.94 205 GLY A CA 1
ATOM 1674 C C . GLY A 1 205 ? -2.373 -0.642 -10.176 1.00 91.94 205 GLY A C 1
ATOM 1675 O O . GLY A 1 205 ? -3.226 -1.492 -9.923 1.00 91.94 205 GLY A O 1
ATOM 1676 N N . LYS A 1 206 ? -2.089 0.335 -9.304 1.00 90.81 206 LYS A N 1
ATOM 1677 C CA . LYS A 1 206 ? -2.744 0.466 -7.997 1.00 90.81 206 LYS A CA 1
ATOM 1678 C C . LYS A 1 206 ? -4.266 0.568 -8.134 1.00 90.81 206 LYS A C 1
ATOM 1680 O O . LYS A 1 206 ? -4.975 -0.087 -7.373 1.00 90.81 206 LYS A O 1
ATOM 1685 N N . PHE A 1 207 ? -4.768 1.365 -9.081 1.00 95.38 207 PHE A N 1
ATOM 1686 C CA . PHE A 1 207 ? -6.200 1.503 -9.356 1.00 95.38 207 PHE A CA 1
ATOM 1687 C C . PHE A 1 207 ? -6.836 0.191 -9.833 1.00 95.38 207 PHE A C 1
ATOM 1689 O O . PHE A 1 207 ? -7.899 -0.186 -9.342 1.00 95.38 207 PHE A O 1
ATOM 1696 N N . MET A 1 208 ? -6.180 -0.529 -10.740 1.00 96.25 208 MET A N 1
ATOM 1697 C CA . MET A 1 208 ? -6.709 -1.784 -11.274 1.00 96.25 208 MET A CA 1
ATOM 1698 C C . MET A 1 208 ? -6.763 -2.901 -10.220 1.00 96.25 208 MET A C 1
ATOM 1700 O O . MET A 1 208 ? -7.722 -3.670 -10.200 1.00 96.25 208 MET A O 1
ATOM 1704 N N . ARG A 1 209 ? -5.817 -2.923 -9.271 1.00 96.06 209 ARG A N 1
ATOM 1705 C CA . ARG A 1 209 ? -5.782 -3.891 -8.158 1.00 96.06 209 ARG A CA 1
ATOM 1706 C C . ARG A 1 209 ? -6.826 -3.658 -7.057 1.00 96.06 209 ARG A C 1
ATOM 1708 O O . ARG A 1 209 ? -6.989 -4.512 -6.193 1.00 96.06 209 ARG A O 1
ATOM 1715 N N . ARG A 1 210 ? -7.554 -2.532 -7.045 1.00 96.94 210 ARG A N 1
ATOM 1716 C CA . ARG A 1 210 ? -8.442 -2.163 -5.916 1.00 96.94 210 ARG A CA 1
ATOM 1717 C C . ARG A 1 210 ? -9.526 -3.196 -5.623 1.00 96.94 210 ARG A C 1
ATOM 1719 O O . ARG A 1 210 ? -9.799 -3.463 -4.460 1.00 96.94 210 ARG A O 1
ATOM 1726 N N . LYS A 1 211 ? -10.136 -3.763 -6.667 1.00 97.94 211 LYS A N 1
ATOM 1727 C CA . LYS A 1 211 ? -11.197 -4.771 -6.527 1.00 97.94 211 LYS A CA 1
ATOM 1728 C C . LYS A 1 211 ? -10.657 -6.084 -5.959 1.00 97.94 211 LYS A C 1
ATOM 1730 O O . LYS A 1 211 ? -11.239 -6.605 -5.016 1.00 97.94 211 LYS A O 1
ATOM 1735 N N . LYS A 1 212 ? -9.513 -6.552 -6.471 1.00 97.88 212 LYS A N 1
ATOM 1736 C CA . LYS A 1 212 ? -8.803 -7.724 -5.940 1.00 97.88 212 LYS A CA 1
ATOM 1737 C C . LYS A 1 212 ? -8.429 -7.521 -4.471 1.00 97.88 212 LYS A C 1
ATOM 1739 O O . LYS A 1 212 ? -8.783 -8.340 -3.639 1.00 97.88 212 LYS A O 1
ATOM 1744 N N . HIS A 1 213 ? -7.841 -6.374 -4.129 1.00 97.69 213 HIS A N 1
ATOM 1745 C CA . HIS A 1 213 ? -7.478 -6.067 -2.742 1.00 97.69 213 HIS A CA 1
ATOM 1746 C C . HIS A 1 213 ? -8.697 -5.998 -1.806 1.00 97.69 213 HIS A C 1
ATOM 1748 O O . HIS A 1 213 ? -8.580 -6.343 -0.636 1.00 97.69 213 HIS A O 1
ATOM 1754 N N . ALA A 1 214 ? -9.862 -5.552 -2.293 1.00 97.94 214 ALA A N 1
ATOM 1755 C CA . ALA A 1 214 ? -11.099 -5.581 -1.513 1.00 97.94 214 ALA A CA 1
ATOM 1756 C C . ALA A 1 214 ? -11.513 -7.026 -1.189 1.00 97.94 214 ALA A C 1
ATOM 1758 O O . ALA A 1 214 ? -11.829 -7.327 -0.043 1.00 97.94 214 ALA A O 1
ATOM 1759 N N . LEU A 1 215 ? -11.467 -7.913 -2.190 1.00 97.88 215 LEU A N 1
ATOM 1760 C CA . LEU A 1 215 ? -11.768 -9.340 -2.035 1.00 97.88 215 LEU A CA 1
ATOM 1761 C C . LEU A 1 215 ? -10.763 -10.054 -1.127 1.00 97.88 215 LEU A C 1
ATOM 1763 O O . LEU A 1 215 ? -11.150 -10.872 -0.303 1.00 97.88 215 LEU A O 1
ATOM 1767 N N . GLU A 1 216 ? -9.478 -9.737 -1.246 1.00 96.88 216 GLU A N 1
ATOM 1768 C CA . GLU A 1 216 ? -8.445 -10.288 -0.368 1.00 96.88 216 GLU A CA 1
ATOM 1769 C C . GLU A 1 216 ? -8.644 -9.821 1.078 1.00 96.88 216 GLU A C 1
ATOM 1771 O O . GLU A 1 216 ? -8.564 -10.632 1.994 1.00 96.88 216 GLU A O 1
ATOM 1776 N N . LEU A 1 217 ? -8.977 -8.542 1.292 1.00 96.44 217 LEU A N 1
ATOM 1777 C CA . LEU A 1 217 ? -9.176 -7.982 2.630 1.00 96.44 217 LEU A CA 1
ATOM 1778 C C . LEU A 1 217 ? -10.301 -8.686 3.393 1.00 96.44 217 LEU A C 1
ATOM 1780 O O . LEU A 1 217 ? -10.122 -8.997 4.565 1.00 96.44 217 LEU A O 1
ATOM 1784 N N . ILE A 1 218 ? -11.437 -8.956 2.745 1.00 94.88 218 ILE A N 1
ATOM 1785 C CA . ILE A 1 218 ? -12.565 -9.646 3.396 1.00 94.88 218 ILE A CA 1
ATOM 1786 C C . ILE A 1 218 ? -12.274 -11.131 3.669 1.00 94.88 218 ILE A C 1
ATOM 1788 O O . ILE A 1 218 ? -12.939 -11.737 4.502 1.00 94.88 218 ILE A O 1
ATOM 1792 N N . LYS A 1 219 ? -11.291 -11.721 2.973 1.00 94.25 219 LYS A N 1
ATOM 1793 C CA . LYS A 1 219 ? -10.848 -13.113 3.152 1.00 94.25 219 LYS A CA 1
ATOM 1794 C C . LYS A 1 219 ? -9.708 -13.242 4.172 1.00 94.25 219 LYS A C 1
ATOM 1796 O O . LYS A 1 219 ? -9.317 -14.362 4.501 1.00 94.25 219 LYS A O 1
ATOM 1801 N N . LEU A 1 220 ? -9.140 -12.130 4.652 1.00 92.25 220 LEU A N 1
ATOM 1802 C CA . LEU A 1 220 ? -8.013 -12.165 5.580 1.00 92.25 220 LEU A CA 1
ATOM 1803 C C . LEU A 1 220 ? -8.418 -12.704 6.950 1.00 92.25 220 LEU A C 1
ATOM 1805 O O . LEU A 1 220 ? -9.427 -12.306 7.530 1.00 92.25 220 LEU A O 1
ATOM 1809 N N . LYS A 1 221 ? -7.553 -13.558 7.500 1.00 86.56 221 LYS A N 1
ATOM 1810 C CA . LYS A 1 221 ? -7.709 -14.089 8.851 1.00 86.56 221 LYS A CA 1
ATOM 1811 C C . LYS A 1 221 ? -7.468 -13.004 9.897 1.00 86.56 221 LYS A C 1
ATOM 1813 O O . LYS A 1 221 ? -6.536 -12.198 9.796 1.00 86.56 221 LYS A O 1
ATOM 1818 N N . ARG A 1 222 ? -8.308 -13.025 10.925 1.00 89.06 222 ARG A N 1
ATOM 1819 C CA . ARG A 1 222 ? -8.161 -12.232 12.142 1.00 89.06 222 ARG A CA 1
ATOM 1820 C C . ARG A 1 222 ? -7.849 -13.165 13.299 1.00 89.06 222 ARG A C 1
ATOM 1822 O O . ARG A 1 222 ? -8.246 -14.325 13.290 1.00 89.06 222 ARG A O 1
ATOM 1829 N N . ILE A 1 223 ? -7.124 -12.642 14.272 1.00 81.31 223 ILE A N 1
ATOM 1830 C CA . ILE A 1 223 ? -6.956 -13.276 15.569 1.00 81.31 223 ILE A CA 1
ATOM 1831 C C . ILE A 1 223 ? -8.215 -12.906 16.354 1.00 81.31 223 ILE A C 1
ATOM 1833 O O . ILE A 1 223 ? -8.415 -11.732 16.689 1.00 81.31 223 ILE A O 1
ATOM 1837 N N . ASP A 1 224 ? -9.102 -13.877 16.568 1.00 58.72 224 ASP A N 1
ATOM 1838 C CA . ASP A 1 224 ? -10.351 -13.642 17.287 1.00 58.72 224 ASP A CA 1
ATOM 1839 C C . ASP A 1 224 ? -10.046 -13.095 18.683 1.00 58.72 224 ASP A C 1
ATOM 1841 O O . ASP A 1 224 ? -9.338 -13.688 19.495 1.00 58.72 224 ASP A O 1
ATOM 1845 N N . SER A 1 225 ? -10.542 -11.887 18.935 1.00 46.28 225 SER A N 1
ATOM 1846 C CA . SER A 1 225 ? -10.214 -11.087 20.115 1.00 46.28 225 SER A CA 1
ATOM 1847 C C . SER A 1 225 ? -11.052 -11.473 21.335 1.00 46.28 225 SER A C 1
ATOM 1849 O O . SER A 1 225 ? -11.324 -10.624 22.181 1.00 46.28 225 SER A O 1
ATOM 1851 N N . THR A 1 226 ? -11.478 -12.731 21.449 1.00 38.72 226 THR A N 1
ATOM 1852 C CA . THR A 1 226 ? -12.135 -13.229 22.665 1.00 38.72 226 THR A CA 1
ATOM 1853 C C . THR A 1 226 ? -11.165 -13.365 23.841 1.00 38.72 226 THR A C 1
ATOM 1855 O O . THR A 1 226 ? -11.630 -13.538 24.959 1.00 38.72 226 THR A O 1
ATOM 1858 N N . GLU A 1 227 ? -9.847 -13.217 23.634 1.00 31.91 227 GLU A N 1
ATOM 1859 C CA . GLU A 1 227 ? -8.858 -13.471 24.696 1.00 31.91 227 GLU A CA 1
ATOM 1860 C C . GLU A 1 227 ? -7.845 -12.353 25.009 1.00 31.91 227 GLU A C 1
ATOM 1862 O O . GLU A 1 227 ? -7.145 -12.475 26.002 1.00 31.91 227 GLU A O 1
ATOM 1867 N N . ASN A 1 228 ? -7.769 -11.237 24.269 1.00 34.03 228 ASN A N 1
ATOM 1868 C CA . ASN A 1 228 ? -6.714 -10.225 24.505 1.00 34.03 228 ASN A CA 1
ATOM 1869 C C . ASN A 1 228 ? -7.207 -8.767 24.496 1.00 34.03 228 ASN A C 1
ATOM 1871 O O . ASN A 1 228 ? -6.578 -7.879 23.920 1.00 34.03 228 ASN A O 1
ATOM 1875 N N . ASN A 1 229 ? -8.309 -8.484 25.197 1.00 35.59 229 ASN A N 1
ATOM 1876 C CA . ASN A 1 229 ? -8.718 -7.112 25.539 1.00 35.59 229 ASN A CA 1
ATOM 1877 C C . ASN A 1 229 ? -7.877 -6.506 26.685 1.00 35.59 229 ASN A C 1
ATOM 1879 O O . ASN A 1 229 ? -8.386 -5.827 27.574 1.00 35.59 229 ASN A O 1
ATOM 1883 N N . THR A 1 230 ? -6.566 -6.699 26.634 1.00 33.25 230 THR A N 1
ATOM 1884 C CA . THR A 1 230 ? -5.600 -6.006 27.483 1.00 33.25 230 THR A CA 1
ATOM 1885 C C . THR A 1 230 ? -4.535 -5.412 26.581 1.00 33.25 230 THR A C 1
ATOM 1887 O O . THR A 1 230 ? -3.492 -5.994 26.301 1.00 33.25 230 THR A O 1
ATOM 1890 N N . ILE A 1 231 ? -4.800 -4.184 26.136 1.00 37.66 231 ILE A N 1
ATOM 1891 C CA . ILE A 1 231 ? -3.710 -3.240 25.901 1.00 37.66 231 ILE A CA 1
ATOM 1892 C C . ILE A 1 231 ? -2.921 -3.218 27.221 1.00 37.66 231 ILE A C 1
ATOM 1894 O O . ILE A 1 231 ? -3.549 -2.957 28.252 1.00 37.66 231 ILE A O 1
ATOM 1898 N N . PRO A 1 232 ? -1.602 -3.488 27.252 1.00 26.94 232 PRO A N 1
ATOM 1899 C CA . PRO A 1 232 ? -0.816 -3.219 28.441 1.00 26.94 232 PRO A CA 1
ATOM 1900 C C . PRO A 1 232 ? -0.796 -1.702 28.597 1.00 26.94 232 PRO A C 1
ATOM 1902 O O . PRO A 1 232 ? -0.010 -0.984 27.981 1.00 26.94 232 PRO A O 1
ATOM 1905 N N . ILE A 1 233 ? -1.744 -1.189 29.368 1.00 33.16 233 ILE A N 1
ATOM 1906 C CA . ILE A 1 233 ? -1.574 0.085 30.030 1.00 33.16 233 ILE A CA 1
ATOM 1907 C C . ILE A 1 233 ? -0.588 -0.256 31.138 1.00 33.16 233 ILE A C 1
ATOM 1909 O O . ILE A 1 233 ? -0.935 -0.993 32.057 1.00 33.16 233 ILE A O 1
ATOM 1913 N N . GLU A 1 234 ? 0.649 0.228 31.041 1.00 26.55 234 GLU A N 1
ATOM 1914 C CA . GLU A 1 234 ? 1.502 0.341 32.221 1.00 26.55 234 GLU A CA 1
ATOM 1915 C C . GLU A 1 234 ? 0.796 1.298 33.190 1.00 26.55 234 GLU A C 1
ATOM 1917 O O . GLU A 1 234 ? 0.969 2.518 33.165 1.00 26.55 234 GLU A O 1
ATOM 1922 N N . THR A 1 235 ? -0.109 0.744 33.993 1.00 25.20 235 THR A N 1
ATOM 1923 C CA . THR A 1 235 ? -0.708 1.406 35.136 1.00 25.20 235 THR A CA 1
ATOM 1924 C C . THR A 1 235 ? 0.360 1.449 36.209 1.00 25.20 235 THR A C 1
ATOM 1926 O O . THR A 1 235 ? 0.642 0.447 36.863 1.00 25.20 235 THR A O 1
ATOM 1929 N N . ASN A 1 236 ? 0.963 2.621 36.392 1.00 27.83 236 ASN A N 1
ATOM 1930 C CA . ASN A 1 236 ? 1.613 2.925 37.656 1.00 27.83 236 ASN A CA 1
ATOM 1931 C C . ASN A 1 236 ? 0.548 2.812 38.755 1.00 27.83 236 ASN A C 1
ATOM 1933 O O . ASN A 1 236 ? -0.470 3.504 38.719 1.00 27.83 236 ASN A O 1
ATOM 1937 N N . ASN A 1 237 ? 0.780 1.874 39.669 1.00 28.56 237 ASN A N 1
ATOM 1938 C CA . ASN A 1 237 ? -0.107 1.498 40.759 1.00 28.56 237 ASN A CA 1
ATOM 1939 C C . ASN A 1 237 ? -0.544 2.710 41.592 1.00 28.56 237 ASN A C 1
ATOM 1941 O O . ASN A 1 237 ? 0.292 3.377 42.198 1.00 28.56 237 ASN A O 1
ATOM 1945 N N . ASN A 1 238 ? -1.855 2.921 41.706 1.00 28.55 238 ASN A N 1
ATOM 1946 C CA . ASN A 1 238 ? -2.451 3.463 42.923 1.00 28.55 238 ASN A CA 1
ATOM 1947 C C . ASN A 1 238 ? -3.900 2.944 43.052 1.00 28.55 238 ASN A C 1
ATOM 1949 O O . ASN A 1 238 ? -4.694 3.189 42.141 1.00 28.55 238 ASN A O 1
ATOM 1953 N N . PRO A 1 239 ? -4.258 2.194 44.109 1.00 28.89 239 PRO A N 1
ATOM 1954 C CA . PRO A 1 239 ? -5.589 1.625 44.257 1.00 28.89 239 PRO A CA 1
ATOM 1955 C C . PRO A 1 239 ? -6.497 2.591 45.023 1.00 28.89 239 PRO A C 1
ATOM 1957 O O . PRO A 1 239 ? -6.242 2.865 46.191 1.00 28.89 239 PRO A O 1
ATOM 1960 N N . ASN A 1 240 ? -7.574 3.074 44.396 1.00 24.86 240 ASN A N 1
ATOM 1961 C CA . ASN A 1 240 ? -8.852 3.212 45.099 1.00 24.86 240 ASN A CA 1
ATOM 1962 C C . ASN A 1 240 ? -10.044 3.477 44.162 1.00 24.86 240 ASN A C 1
ATOM 1964 O O . ASN A 1 240 ? -10.005 4.357 43.309 1.00 24.86 240 ASN A O 1
ATOM 1968 N N . GLU A 1 241 ? -11.102 2.713 44.442 1.00 25.86 241 GLU A N 1
ATOM 1969 C CA . GLU A 1 241 ? -12.533 3.011 44.268 1.00 25.86 241 GLU A CA 1
ATOM 1970 C C . GLU A 1 241 ? -13.215 2.886 42.888 1.00 25.86 241 GLU A C 1
ATOM 1972 O O . GLU A 1 241 ? -13.284 3.792 42.063 1.00 25.86 241 GLU A O 1
ATOM 1977 N N . ASN A 1 242 ? -13.827 1.706 42.726 1.00 27.03 242 ASN A N 1
ATOM 1978 C CA . ASN A 1 242 ? -15.210 1.436 42.308 1.00 27.03 242 ASN A CA 1
ATOM 1979 C C . ASN A 1 242 ? -16.123 2.651 42.023 1.00 27.03 242 ASN A C 1
ATOM 1981 O O . ASN A 1 242 ? -16.478 3.387 42.938 1.00 27.03 242 ASN A O 1
ATOM 1985 N N . ASN A 1 243 ? -16.688 2.716 40.811 1.00 25.47 243 ASN A N 1
ATOM 1986 C CA . ASN A 1 243 ? -18.138 2.542 40.614 1.00 25.47 243 ASN A CA 1
ATOM 1987 C C . ASN A 1 243 ? -18.533 2.543 39.128 1.00 25.47 243 ASN A C 1
ATOM 1989 O O . ASN A 1 243 ? -18.125 3.399 38.344 1.00 25.47 243 ASN A O 1
ATOM 1993 N N . ILE A 1 244 ? -19.380 1.578 38.766 1.00 29.53 244 ILE A N 1
ATOM 1994 C CA . ILE A 1 244 ? -20.078 1.476 37.482 1.00 29.53 244 ILE A CA 1
ATOM 1995 C C . ILE A 1 244 ? -21.310 2.377 37.551 1.00 29.53 244 ILE A C 1
ATOM 1997 O O . ILE A 1 244 ? -22.184 2.132 38.376 1.00 29.53 244 ILE A O 1
ATOM 2001 N N . ILE A 1 245 ? -21.424 3.361 36.655 1.00 23.20 245 ILE A N 1
ATOM 2002 C CA . ILE A 1 245 ? -22.721 3.953 36.302 1.00 23.20 245 ILE A CA 1
ATOM 2003 C C . ILE A 1 245 ? -22.753 4.187 34.785 1.00 23.20 245 ILE A C 1
ATOM 2005 O O . ILE A 1 245 ? -22.061 5.055 34.249 1.00 23.20 245 ILE A O 1
ATOM 2009 N N . SER A 1 246 ? -23.558 3.378 34.096 1.00 22.62 246 SER A N 1
ATOM 2010 C CA . SER A 1 246 ? -24.000 3.610 32.720 1.00 22.62 246 SER A CA 1
ATOM 2011 C C . SER A 1 246 ? -25.077 4.690 32.722 1.00 22.62 246 SER A C 1
ATOM 2013 O O . SER A 1 246 ? -26.078 4.536 33.416 1.00 22.62 246 SER A O 1
ATOM 2015 N N . ILE A 1 247 ? -24.901 5.761 31.943 1.00 23.67 247 ILE A N 1
ATOM 2016 C CA . ILE A 1 247 ? -25.981 6.705 31.626 1.00 23.67 247 ILE A CA 1
ATOM 2017 C C . ILE A 1 247 ? -25.893 7.050 30.138 1.00 23.67 247 ILE A C 1
ATOM 2019 O O . ILE A 1 247 ? -24.897 7.601 29.668 1.00 23.67 247 ILE A O 1
ATOM 2023 N N . GLU A 1 248 ? -26.942 6.683 29.403 1.00 26.88 248 GLU A N 1
ATOM 2024 C CA . GLU A 1 248 ? -27.233 7.139 28.046 1.00 26.88 248 GLU A CA 1
ATOM 2025 C C . GLU A 1 248 ? -27.453 8.653 28.039 1.00 26.88 248 GLU A C 1
ATOM 2027 O O . GLU A 1 248 ? -28.164 9.156 28.905 1.00 26.88 248 GLU A O 1
ATOM 2032 N N . THR A 1 249 ? -26.962 9.383 27.032 1.00 24.08 249 THR A N 1
ATOM 2033 C CA . THR A 1 249 ? -27.787 10.437 26.408 1.00 24.08 249 THR A CA 1
ATOM 2034 C C . THR A 1 249 ? -27.181 11.062 25.149 1.00 24.08 249 THR A C 1
ATOM 2036 O O . THR A 1 249 ? -26.085 11.610 25.139 1.00 24.08 249 THR A O 1
ATOM 2039 N N . LYS A 1 250 ? -28.011 10.988 24.101 1.00 23.56 250 LYS A N 1
ATOM 2040 C CA . LYS A 1 250 ? -28.374 12.006 23.101 1.00 23.56 250 LYS A CA 1
ATOM 2041 C C . LYS A 1 250 ? -27.272 12.952 22.611 1.00 23.56 250 LYS A C 1
ATOM 2043 O O . LYS A 1 250 ? -26.940 13.966 23.214 1.00 23.56 250 LYS A O 1
ATOM 2048 N N . SER A 1 251 ? -26.843 12.642 21.394 1.00 28.92 251 SER A N 1
ATOM 2049 C CA . SER A 1 251 ? -26.116 13.497 20.466 1.00 28.92 251 SER A CA 1
ATOM 2050 C C . SER A 1 251 ? -26.774 14.867 20.267 1.00 28.92 251 SER A C 1
ATOM 2052 O O . SER A 1 251 ? -27.901 14.949 19.782 1.00 28.92 251 SER A O 1
ATOM 2054 N N . ASN A 1 252 ? -26.006 15.928 20.499 1.00 25.69 252 ASN A N 1
ATOM 2055 C CA . ASN A 1 252 ? -26.068 17.130 19.674 1.00 25.69 252 ASN A CA 1
ATOM 2056 C C . ASN A 1 252 ? -24.641 17.413 19.165 1.00 25.69 252 ASN A C 1
ATOM 2058 O O . ASN A 1 252 ? -23.709 17.416 19.974 1.00 25.69 252 ASN A O 1
ATOM 2062 N N . PRO A 1 253 ? -24.422 17.600 17.853 1.00 27.88 253 PRO A N 1
ATOM 2063 C CA . PRO A 1 253 ? -23.087 17.808 17.310 1.00 27.88 253 PRO A CA 1
ATOM 2064 C C . PRO A 1 253 ? -22.633 19.253 17.552 1.00 27.88 253 PRO A C 1
ATOM 2066 O O . PRO A 1 253 ? -23.324 20.199 17.182 1.00 27.88 253 PRO A O 1
ATOM 2069 N N . ILE A 1 254 ? -21.446 19.430 18.132 1.00 30.83 254 ILE A N 1
ATOM 2070 C CA . ILE A 1 254 ? -20.693 20.689 18.061 1.00 30.83 254 ILE A CA 1
ATOM 2071 C C . ILE A 1 254 ? -19.489 20.430 17.156 1.00 30.83 254 ILE A C 1
ATOM 2073 O O . ILE A 1 254 ? -18.800 19.426 17.318 1.00 30.83 254 ILE A O 1
ATOM 2077 N N . ASP A 1 255 ? -19.253 21.322 16.196 1.00 32.62 255 ASP A N 1
ATOM 2078 C CA . ASP A 1 255 ? -18.147 21.248 15.239 1.00 32.62 255 ASP A CA 1
ATOM 2079 C C . ASP A 1 255 ? -16.788 21.408 15.950 1.00 32.62 255 ASP A C 1
ATOM 2081 O O . ASP A 1 255 ? -16.392 22.489 16.391 1.00 32.62 255 ASP A O 1
ATOM 2085 N N . ILE A 1 256 ? -16.081 20.285 16.093 1.00 35.50 256 ILE A N 1
ATOM 2086 C CA . ILE A 1 256 ? -14.849 20.129 16.884 1.00 35.50 256 ILE A CA 1
ATOM 2087 C C . ILE A 1 256 ? -13.604 20.594 16.100 1.00 35.50 256 ILE A C 1
ATOM 2089 O O . ILE A 1 256 ? -12.489 20.563 16.619 1.00 35.50 256 ILE A O 1
ATOM 2093 N N . ASN A 1 257 ? -13.767 21.098 14.869 1.00 36.53 257 ASN A N 1
ATOM 2094 C CA . ASN A 1 257 ? -12.685 21.766 14.134 1.00 36.53 257 ASN A CA 1
ATOM 2095 C C . ASN A 1 257 ? -12.326 23.150 14.711 1.00 36.53 257 ASN A C 1
ATOM 2097 O O . ASN A 1 257 ? -11.417 23.808 14.215 1.00 36.53 257 ASN A O 1
ATOM 2101 N N . LYS A 1 258 ? -13.018 23.585 15.772 1.00 34.31 258 LYS A N 1
ATOM 2102 C CA . LYS A 1 258 ? -12.846 24.878 16.444 1.00 34.31 258 LYS A CA 1
ATOM 2103 C C . LYS A 1 258 ? -12.087 24.808 17.777 1.00 34.31 258 LYS A C 1
ATOM 2105 O O . LYS A 1 258 ? -12.286 25.667 18.631 1.00 34.31 258 LYS A O 1
ATOM 2110 N N . ILE A 1 259 ? -11.212 23.821 17.984 1.00 37.09 259 ILE A N 1
ATOM 2111 C CA . ILE A 1 259 ? -10.156 23.982 19.000 1.00 37.09 259 ILE A CA 1
ATOM 2112 C C . ILE A 1 259 ? -9.184 25.029 18.427 1.00 37.09 259 ILE A C 1
ATOM 2114 O O . ILE A 1 259 ? -8.576 24.737 17.397 1.00 37.09 259 ILE A O 1
ATOM 2118 N N . PRO A 1 260 ? -9.062 26.243 18.997 1.00 31.81 260 PRO A N 1
ATOM 2119 C CA . PRO A 1 260 ? -8.294 27.306 18.360 1.00 31.81 260 PRO A CA 1
ATOM 2120 C C . PRO A 1 260 ? -6.805 26.952 18.317 1.00 31.81 260 PRO A C 1
ATOM 2122 O O . PRO A 1 260 ? -6.218 26.611 19.342 1.00 31.81 260 PRO A O 1
ATOM 2125 N N . ASP A 1 261 ? -6.177 27.143 17.156 1.00 33.97 261 ASP A N 1
ATOM 2126 C CA . ASP A 1 261 ? -4.716 27.234 16.993 1.00 33.97 261 ASP A CA 1
ATOM 2127 C C . ASP A 1 261 ? -4.132 28.539 17.601 1.00 33.97 261 ASP A C 1
ATOM 2129 O O . ASP A 1 261 ? -2.986 28.912 17.350 1.00 33.97 261 ASP A O 1
ATOM 2133 N N . GLU A 1 262 ? -4.884 29.248 18.451 1.00 31.95 262 GLU A N 1
ATOM 2134 C CA . GLU A 1 262 ? -4.431 30.453 19.147 1.00 31.95 262 GLU A CA 1
ATOM 2135 C C . GLU A 1 262 ? -3.795 30.120 20.501 1.00 31.95 262 GLU A C 1
ATOM 2137 O O . GLU A 1 262 ? -4.353 30.339 21.571 1.00 31.95 262 GLU A O 1
ATOM 2142 N N . ALA A 1 263 ? -2.561 29.631 20.451 1.00 32.28 263 ALA A N 1
ATOM 2143 C CA . ALA A 1 263 ? -1.632 29.741 21.572 1.00 32.28 263 ALA A CA 1
ATOM 2144 C C . ALA A 1 263 ? -0.231 30.078 21.055 1.00 32.28 263 ALA A C 1
ATOM 2146 O O . ALA A 1 263 ? 0.738 29.372 21.310 1.00 32.28 263 ALA A O 1
ATOM 2147 N N . ASN A 1 264 ? -0.134 31.158 20.278 1.00 33.91 264 ASN A N 1
ATOM 2148 C CA . ASN A 1 264 ? 1.123 31.863 20.047 1.00 33.91 264 ASN A CA 1
ATOM 2149 C C . ASN A 1 264 ? 0.851 33.342 19.740 1.00 33.91 264 ASN A C 1
ATOM 2151 O O . ASN A 1 264 ? 0.964 33.811 18.612 1.00 33.91 264 ASN A O 1
ATOM 2155 N N . LYS A 1 265 ? 0.497 34.100 20.781 1.00 29.16 265 LYS A N 1
ATOM 2156 C CA . LYS A 1 265 ? 0.684 35.555 20.795 1.00 29.16 265 LYS A CA 1
ATOM 2157 C C . LYS A 1 265 ? 1.115 35.998 22.190 1.00 29.16 265 LYS A C 1
ATOM 2159 O O . LYS A 1 265 ? 0.377 36.638 22.933 1.00 29.16 265 LYS A O 1
ATOM 2164 N N . VAL A 1 266 ? 2.340 35.623 22.560 1.00 27.95 266 VAL A N 1
ATOM 2165 C CA . VAL A 1 266 ? 3.046 36.264 23.674 1.00 27.95 266 VAL A CA 1
ATOM 2166 C C . VAL A 1 266 ? 3.261 37.722 23.271 1.00 27.95 266 VAL A C 1
ATOM 2168 O O . VAL A 1 266 ? 4.110 38.031 22.442 1.00 27.95 266 VAL A O 1
ATOM 2171 N N . THR A 1 267 ? 2.443 38.623 23.812 1.00 26.36 267 THR A N 1
ATOM 2172 C CA . THR A 1 267 ? 2.630 40.066 23.644 1.00 26.36 267 THR A CA 1
ATOM 2173 C C . THR A 1 267 ? 3.472 40.542 24.821 1.00 26.36 267 THR A C 1
ATOM 2175 O O . THR A 1 267 ? 2.963 40.696 25.929 1.00 26.36 267 THR A O 1
ATOM 2178 N N . ILE A 1 268 ? 4.775 40.725 24.609 1.00 28.73 268 ILE A N 1
ATOM 2179 C CA . ILE A 1 268 ? 5.670 41.303 25.617 1.00 28.73 268 ILE A CA 1
ATOM 2180 C C . ILE A 1 268 ? 5.353 42.801 25.710 1.00 28.73 268 ILE A C 1
ATOM 2182 O O . ILE A 1 268 ? 5.678 43.568 24.807 1.00 28.73 268 ILE A O 1
ATOM 2186 N N . LYS A 1 269 ? 4.710 43.233 26.800 1.00 28.28 269 LYS A N 1
ATOM 2187 C CA . LYS A 1 269 ? 4.638 44.653 27.168 1.00 28.28 269 LYS A CA 1
ATOM 2188 C C . LYS A 1 269 ? 5.903 45.011 27.946 1.00 28.28 269 LYS A C 1
ATOM 2190 O O . LYS A 1 269 ? 6.012 44.688 29.124 1.00 28.28 269 LYS A O 1
ATOM 2195 N N . VAL A 1 270 ? 6.848 45.685 27.295 1.00 29.62 270 VAL A N 1
ATOM 2196 C CA . VAL A 1 270 ? 7.980 46.321 27.983 1.00 29.62 270 VAL A CA 1
ATOM 2197 C C . VAL A 1 270 ? 7.478 47.619 28.617 1.00 29.62 270 VAL A C 1
ATOM 2199 O O . VAL A 1 270 ? 7.057 48.536 27.914 1.00 29.62 270 VAL A O 1
ATOM 2202 N N . LYS A 1 271 ? 7.494 47.691 29.951 1.00 26.09 271 LYS A N 1
ATOM 2203 C CA . LYS A 1 271 ? 7.314 48.938 30.704 1.00 26.09 271 LYS A CA 1
ATOM 2204 C C . LYS A 1 271 ? 8.664 49.664 30.713 1.00 26.09 271 LYS A C 1
ATOM 2206 O O . LYS A 1 271 ? 9.633 49.112 31.225 1.00 26.09 271 LYS A O 1
ATOM 2211 N N . LYS A 1 272 ? 8.734 50.863 30.129 1.00 31.59 272 LYS A N 1
ATOM 2212 C CA . LYS A 1 272 ? 9.840 51.801 30.374 1.00 31.59 272 LYS A CA 1
ATOM 2213 C C . LYS A 1 272 ? 9.624 52.427 31.754 1.00 31.59 272 LYS A C 1
ATOM 2215 O O . LYS A 1 272 ? 8.571 53.026 31.961 1.00 31.59 272 LYS A O 1
ATOM 2220 N N . ASN A 1 273 ? 10.606 52.278 32.637 1.00 37.62 273 ASN A N 1
ATOM 2221 C CA . ASN A 1 273 ? 10.897 53.243 33.693 1.00 37.62 273 ASN A CA 1
ATOM 2222 C C . ASN A 1 273 ? 12.170 53.981 33.285 1.00 37.62 273 ASN A C 1
ATOM 2224 O O . ASN A 1 273 ? 13.059 53.297 32.724 1.00 37.62 273 ASN A O 1
#

Sequence (273 aa):
MQQSLQIVELIINSSNLPEKFIIIVVAIAFSLITLSYIKKQEFFTDALSLYTKYINRKINRIKSYIAAGNLSAEQVKRLQHRIEILTLQALLKLNNNDLDFLKFFNGYENVIHARMLYLNAYNLVQFNEEKKIIELKNPIDEANAENRANLGDLIFGLNILASYLIFLIPVVFFPENVTPHNVFWILAIIFPLMSLQIFAGYKIGKFMRRKKHALELIKLKRIDSTENNTIPIETNNNPNENNIISIETKSNPIDINKIPDEANKVTIKVKKN

Radius of gyration: 27.7 Å; chains: 1; bounding box: 61×68×76 Å